Protein AF-A0A0K0DPR7-F1 (afdb_monomer_lite)

InterPro domains:
  IPR000990 Innexin [PF00876] (2-218)
  IPR000990 Innexin [PR01262] (15-26)
  IPR000990 Innexin [PR01262] (43-52)
  IPR000990 Innexin [PR01262] (78-100)
  IPR000990 Innexin [PR01262] (177-191)
  IPR000990 Innexin [PS51013] (1-248)
  IPR000990 Innexin [PTHR11893] (2-216)

pLDDT: mean 77.15, std 16.62, range [35.28, 95.44]

Sequence (248 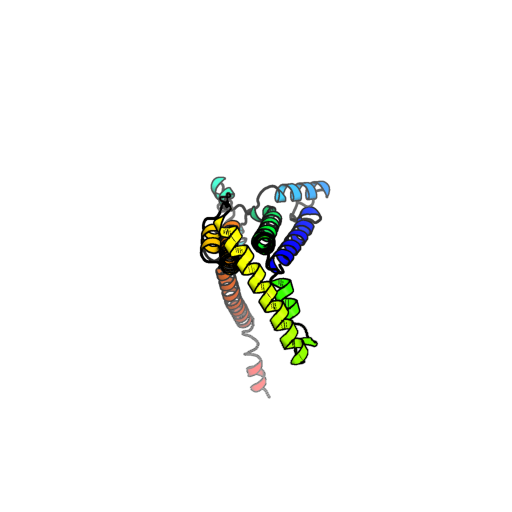aa):
LYTSTMMLMFAILVSAKQYVGHPIECFVPAQFTRAMEQYTENYCWVQNTYWIPFQAKALAQDLIPHRLDDRERRQIGYYQWVPFVLAVAALMFHIPSSIWRMLSNQSGLNASLVLQLACQEQNVDPLVRNKTIDILARHIDDALMYQREHGATKKNIYIFAVIRIGKFYGAYVATVYVFIKTLHLCNVILQFLLLNSFLETADYPLFGAHVLYDLLLVRNSMQLFLNSYYTEEDPGAAQMEYEYHSLQ

Radius of gyration: 32.07 Å; chains: 1; bounding box: 56×82×86 Å

Secondary structure (DSSP, 8-state):
-HHHHHHHHHHHHHHHHHHTS-S------TT--HHHHHHHHHHHHHSPEE---GGGGGGHHHHS-SSHHHHHTTEE-HHHHHHHHHHHHHHHHHHHHHHHHHHHHTTS--HHHHHHHHT-GGGGSHHHHHHHHHHHHHHHHHHHHHHHHHHHH-----S-HHHHHHHHTT-HHHHHHHHHHHHHHHHHHHHHHHHHHHT--TT-S-HHHHHHHHHHHHHHHHHHHHHHHHHHS-SSHHHHHHHT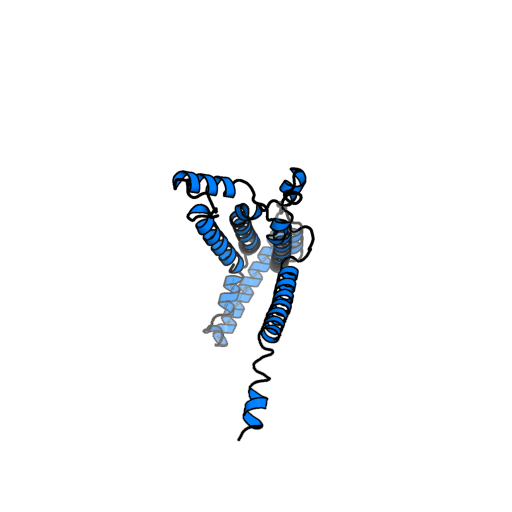SS--

Organism: Angiostrongylus cantonensis (NCBI:txid6313)

Foldseek 3Di:
DVLLVVLLVVLVVLCCCPPVHQPDFDDDDPPDDPVRRVVVSVVPLVDFDFDDDPVCVVVVPPRPPPDPVVRVVRTDNLSVCSSVLSNVLSVLLCVLVVLLVVQVVVLQDPVVVLVCLQPDPVCVDVVSVVVSCVVSVVSVVVSLVVLQVVLPPDPDDDPDPQQNVCSPVSNNNVSSVVVSVVSNVVSVVVSLVCVQVSNPPPPDPHVVVVVVVCVVVCVVVVVVVVVVVVVVVDPPPVVVVVVVVVDD

Structure (mmCIF, N/CA/C/O backbone):
data_AF-A0A0K0DPR7-F1
#
_entry.id   AF-A0A0K0DPR7-F1
#
loop_
_atom_site.group_PDB
_atom_site.id
_atom_site.type_symbol
_atom_site.label_atom_id
_atom_site.label_alt_id
_atom_site.label_comp_id
_atom_site.label_asym_id
_atom_site.label_entity_id
_atom_site.label_seq_id
_atom_site.pdbx_PDB_ins_code
_atom_site.Cartn_x
_atom_site.Cartn_y
_atom_site.Cartn_z
_atom_site.occupancy
_atom_site.B_iso_or_equiv
_atom_site.auth_seq_id
_atom_site.auth_comp_id
_atom_site.auth_asym_id
_atom_site.auth_atom_id
_atom_site.pdbx_PDB_model_num
ATOM 1 N N . LEU A 1 1 ? -1.371 -5.182 9.802 1.00 79.94 1 LEU A N 1
ATOM 2 C CA . LEU A 1 1 ? 0.097 -5.024 9.918 1.00 79.94 1 LEU A CA 1
ATOM 3 C C . LEU A 1 1 ? 0.834 -5.812 8.836 1.00 79.94 1 LEU A C 1
ATOM 5 O O . LEU A 1 1 ? 1.477 -5.172 8.023 1.00 79.94 1 LEU A O 1
ATOM 9 N N . TYR A 1 2 ? 0.660 -7.139 8.744 1.00 89.38 2 TYR A N 1
ATOM 10 C CA . TYR A 1 2 ? 1.349 -7.993 7.756 1.00 89.38 2 TYR A CA 1
ATOM 11 C C . TYR A 1 2 ? 1.321 -7.462 6.316 1.00 89.38 2 TYR A C 1
ATOM 13 O O . TYR A 1 2 ? 2.375 -7.280 5.723 1.00 89.38 2 TYR A O 1
ATOM 21 N N . THR A 1 3 ? 0.144 -7.122 5.779 1.00 90.50 3 THR A N 1
ATOM 22 C CA . THR A 1 3 ? 0.013 -6.583 4.412 1.00 90.50 3 THR A CA 1
ATOM 23 C C . THR A 1 3 ? 0.804 -5.290 4.203 1.00 90.50 3 THR A C 1
ATOM 25 O O . THR A 1 3 ? 1.458 -5.140 3.181 1.00 90.50 3 THR A O 1
ATOM 28 N N . SER A 1 4 ? 0.800 -4.375 5.179 1.00 91.75 4 SER A N 1
ATOM 29 C CA . SER A 1 4 ? 1.568 -3.122 5.107 1.00 91.75 4 SER A CA 1
ATOM 30 C C . SER A 1 4 ? 3.076 -3.398 5.101 1.00 91.75 4 SER A C 1
ATOM 32 O O . SER A 1 4 ? 3.789 -2.852 4.265 1.00 91.75 4 SER A O 1
ATOM 34 N N . THR A 1 5 ? 3.552 -4.315 5.951 1.00 92.62 5 THR A N 1
ATOM 35 C CA . THR A 1 5 ? 4.961 -4.738 5.969 1.00 92.62 5 THR A CA 1
ATOM 36 C C . THR A 1 5 ? 5.369 -5.429 4.668 1.00 92.62 5 THR A C 1
ATOM 38 O O . THR A 1 5 ? 6.431 -5.129 4.138 1.00 92.62 5 THR A O 1
ATOM 41 N N . MET A 1 6 ? 4.528 -6.309 4.114 1.00 93.38 6 MET A N 1
ATOM 42 C CA . MET A 1 6 ? 4.807 -6.960 2.829 1.00 93.38 6 MET A CA 1
ATOM 43 C C . MET A 1 6 ? 4.879 -5.952 1.680 1.00 93.38 6 MET A C 1
ATOM 45 O O . MET A 1 6 ? 5.819 -5.996 0.893 1.00 93.38 6 MET A O 1
ATOM 49 N N . MET A 1 7 ? 3.934 -5.009 1.610 1.00 91.81 7 MET A N 1
ATOM 50 C CA . MET A 1 7 ? 3.949 -3.954 0.590 1.00 91.81 7 MET A CA 1
ATOM 51 C C . MET A 1 7 ? 5.179 -3.056 0.722 1.00 91.81 7 MET A C 1
ATOM 53 O O . MET A 1 7 ? 5.796 -2.717 -0.283 1.00 91.81 7 MET A O 1
ATOM 57 N N . LEU A 1 8 ? 5.591 -2.735 1.952 1.00 94.38 8 LEU A N 1
ATOM 58 C CA . LEU A 1 8 ? 6.817 -1.981 2.206 1.00 94.38 8 LEU A CA 1
ATOM 59 C C . LEU A 1 8 ? 8.068 -2.747 1.748 1.00 94.38 8 LEU A C 1
ATOM 61 O O . LEU A 1 8 ? 8.937 -2.165 1.107 1.00 94.38 8 LEU A O 1
ATOM 65 N N . MET A 1 9 ? 8.145 -4.052 2.025 1.00 95.44 9 MET A N 1
ATOM 66 C CA . MET A 1 9 ? 9.251 -4.897 1.562 1.00 95.44 9 MET A CA 1
ATOM 67 C C . MET A 1 9 ? 9.338 -4.929 0.033 1.00 95.44 9 MET A C 1
ATOM 69 O O . MET A 1 9 ? 10.428 -4.782 -0.516 1.00 95.44 9 MET A O 1
ATOM 73 N N . PHE A 1 10 ? 8.206 -5.063 -0.664 1.00 94.06 10 PHE A N 1
ATOM 74 C CA . PHE A 1 10 ? 8.187 -5.004 -2.126 1.00 94.06 10 PHE A CA 1
ATOM 75 C C . PHE A 1 10 ? 8.559 -3.623 -2.663 1.00 94.06 10 PHE A C 1
ATOM 77 O O . PHE A 1 10 ? 9.321 -3.548 -3.623 1.00 94.06 10 PHE A O 1
ATOM 84 N N . ALA A 1 11 ? 8.101 -2.541 -2.028 1.00 94.62 11 ALA A N 1
ATOM 85 C CA . ALA A 1 11 ? 8.497 -1.186 -2.405 1.00 94.62 11 ALA A CA 1
ATOM 86 C C . ALA A 1 11 ? 10.022 -1.000 -2.311 1.00 94.62 11 ALA A C 1
ATOM 88 O O . ALA A 1 11 ? 10.634 -0.463 -3.234 1.00 94.62 11 ALA A O 1
ATOM 89 N N . ILE A 1 12 ? 10.647 -1.496 -1.234 1.00 94.25 12 ILE A N 1
ATOM 90 C CA . ILE A 1 12 ? 12.104 -1.440 -1.035 1.00 94.25 12 ILE A CA 1
ATOM 91 C C . ILE A 1 12 ? 12.835 -2.282 -2.084 1.00 94.25 12 ILE A C 1
ATOM 93 O O . ILE A 1 12 ? 13.785 -1.798 -2.693 1.00 94.25 12 ILE A O 1
ATOM 97 N N . LEU A 1 13 ? 12.389 -3.516 -2.329 1.00 93.88 13 LEU A N 1
ATOM 98 C CA . LEU A 1 13 ? 13.011 -4.415 -3.306 1.00 93.88 13 LEU A CA 1
ATOM 99 C C . LEU A 1 13 ? 12.952 -3.835 -4.723 1.00 93.88 13 LEU A C 1
ATOM 101 O O . LEU A 1 13 ? 13.962 -3.805 -5.425 1.00 93.88 13 LEU A O 1
ATOM 105 N N . VAL A 1 14 ? 11.780 -3.352 -5.136 1.00 92.75 14 VAL A N 1
ATOM 106 C CA . VAL A 1 14 ? 11.581 -2.752 -6.460 1.00 92.75 14 VAL A CA 1
ATOM 107 C C . VAL A 1 14 ? 12.431 -1.491 -6.610 1.00 92.75 14 VAL A C 1
ATOM 109 O O . VAL A 1 14 ? 13.130 -1.354 -7.612 1.00 92.75 14 VAL A O 1
ATOM 112 N N . SER A 1 15 ? 12.468 -0.636 -5.583 1.00 92.81 15 SER A N 1
ATOM 113 C CA . SER A 1 15 ? 13.329 0.552 -5.566 1.00 92.81 15 SER A CA 1
ATOM 114 C C . SER A 1 15 ? 14.808 0.180 -5.681 1.00 92.81 15 SER A C 1
ATOM 116 O O . SER A 1 15 ? 15.528 0.770 -6.478 1.00 92.81 15 SER A O 1
ATOM 118 N N . ALA A 1 16 ? 15.272 -0.829 -4.939 1.00 92.12 16 ALA A N 1
ATOM 119 C CA . ALA A 1 16 ? 16.656 -1.288 -5.028 1.00 92.12 16 ALA A CA 1
ATOM 120 C C . ALA A 1 16 ? 17.000 -1.739 -6.456 1.00 92.12 16 ALA A C 1
ATOM 122 O O . ALA A 1 16 ? 18.030 -1.340 -6.997 1.00 92.12 16 ALA A O 1
ATOM 123 N N . LYS A 1 17 ? 16.106 -2.494 -7.106 1.00 88.94 17 LYS A N 1
ATOM 124 C CA . LYS A 1 17 ? 16.301 -2.930 -8.494 1.00 88.94 17 LYS A CA 1
ATOM 125 C C . LYS A 1 17 ? 16.320 -1.763 -9.488 1.00 88.94 17 LYS A C 1
ATOM 127 O O . LYS A 1 17 ? 17.060 -1.820 -10.462 1.00 88.94 17 LYS A O 1
ATOM 132 N N . GLN A 1 18 ? 15.513 -0.731 -9.258 1.00 87.69 18 GLN A N 1
ATOM 133 C CA . GLN A 1 18 ? 15.359 0.398 -10.180 1.00 87.69 18 GLN A CA 1
ATOM 134 C C . GLN A 1 18 ? 16.424 1.488 -10.023 1.00 87.69 18 GLN A C 1
ATOM 136 O O . GLN A 1 18 ? 16.791 2.096 -11.020 1.00 87.69 18 GLN A O 1
ATOM 141 N N . TYR A 1 19 ? 16.905 1.747 -8.802 1.00 84.56 19 TYR A N 1
ATOM 142 C CA . TYR A 1 19 ? 17.864 2.826 -8.528 1.00 84.56 19 TYR A CA 1
ATOM 143 C C . TYR A 1 19 ? 19.319 2.360 -8.443 1.00 84.56 19 TYR A C 1
ATOM 145 O O . TYR A 1 19 ? 20.217 3.159 -8.690 1.00 84.56 19 TYR A O 1
ATOM 153 N N . VAL A 1 20 ? 19.563 1.103 -8.053 1.00 83.94 20 VAL A N 1
ATOM 154 C CA . VAL A 1 20 ? 20.926 0.556 -7.906 1.00 83.94 20 VAL A CA 1
ATOM 155 C C . VAL A 1 20 ? 21.309 -0.330 -9.093 1.00 83.94 20 VAL A C 1
ATOM 157 O O . VAL A 1 20 ? 22.489 -0.441 -9.414 1.00 83.94 20 VAL A O 1
ATOM 160 N N . GLY A 1 21 ? 20.327 -0.972 -9.732 1.00 82.06 21 GLY A N 1
ATOM 161 C CA . GLY A 1 21 ? 20.533 -1.809 -10.914 1.00 82.06 21 GLY A CA 1
ATOM 162 C C . GLY A 1 21 ? 20.303 -1.070 -12.234 1.00 82.06 21 GLY A C 1
ATOM 163 O O . GLY A 1 21 ? 20.043 0.129 -12.258 1.00 82.06 21 GLY A O 1
ATOM 164 N N . HIS A 1 22 ? 20.349 -1.828 -13.330 1.00 83.12 22 HIS A N 1
ATOM 165 C CA . HIS A 1 22 ? 19.955 -1.372 -14.663 1.00 83.12 22 HIS A CA 1
ATOM 166 C C . HIS A 1 22 ? 18.447 -1.634 -14.853 1.00 83.12 22 HIS A C 1
ATOM 168 O O . HIS A 1 22 ? 18.026 -2.797 -14.913 1.00 83.12 22 HIS A O 1
ATOM 174 N N . PRO A 1 23 ? 17.586 -0.595 -14.871 1.00 86.69 23 PRO A N 1
ATOM 175 C CA . PRO A 1 23 ? 16.139 -0.785 -14.973 1.00 86.69 23 PRO A CA 1
ATOM 176 C C . PRO A 1 23 ? 15.708 -1.262 -16.368 1.00 86.69 23 PRO A C 1
ATOM 178 O O . PRO A 1 23 ? 14.678 -1.931 -16.487 1.00 86.69 23 PRO A O 1
ATOM 181 N N . ILE A 1 24 ? 16.502 -0.942 -17.395 1.00 89.88 24 ILE A N 1
ATOM 182 C CA . ILE A 1 24 ? 16.317 -1.326 -18.793 1.00 89.88 24 ILE A CA 1
ATOM 183 C C . ILE A 1 24 ? 17.685 -1.554 -19.445 1.00 89.88 24 ILE A C 1
ATOM 185 O O . ILE A 1 24 ? 18.629 -0.829 -19.155 1.00 89.88 24 ILE A O 1
ATOM 189 N N . GLU A 1 25 ? 17.751 -2.536 -20.338 1.00 90.88 25 GLU A N 1
ATOM 190 C CA . GLU A 1 25 ? 18.922 -2.862 -21.157 1.00 90.88 25 GLU A CA 1
ATOM 191 C C . GLU A 1 25 ? 18.527 -2.650 -22.617 1.00 90.88 25 GLU A C 1
ATOM 193 O O . GLU A 1 25 ? 17.465 -3.113 -23.055 1.00 90.88 25 GLU A O 1
ATOM 198 N N . CYS A 1 26 ? 19.341 -1.914 -23.365 1.00 91.19 26 CYS A N 1
ATOM 199 C CA . CYS A 1 26 ? 19.011 -1.518 -24.730 1.00 91.19 26 CYS A CA 1
ATOM 200 C C . CYS A 1 26 ? 19.882 -2.257 -25.746 1.00 91.19 26 CYS A C 1
ATOM 202 O O . CYS A 1 26 ? 21.099 -2.317 -25.621 1.00 91.19 26 CYS A O 1
ATOM 204 N N . PHE A 1 27 ? 19.269 -2.761 -26.820 1.00 91.19 27 PHE A N 1
ATOM 205 C CA . PHE A 1 27 ? 20.028 -3.283 -27.954 1.00 91.19 27 PHE A CA 1
ATOM 206 C C . PHE A 1 27 ? 20.590 -2.116 -28.777 1.00 91.19 27 PHE A C 1
ATOM 208 O O . PHE A 1 27 ? 19.891 -1.541 -29.616 1.00 91.19 27 PHE A O 1
ATOM 215 N N . VAL A 1 28 ? 21.841 -1.742 -28.499 1.00 92.62 28 VAL A N 1
ATOM 216 C CA . VAL A 1 28 ? 22.544 -0.629 -29.153 1.00 92.62 28 VAL A CA 1
ATOM 217 C C . VAL A 1 28 ? 23.481 -1.111 -30.274 1.00 92.62 28 VAL A C 1
ATOM 219 O O . VAL A 1 28 ? 23.900 -2.269 -30.283 1.00 92.62 28 VAL A O 1
ATOM 222 N N . PRO A 1 29 ? 23.828 -0.251 -31.251 1.00 93.31 29 PRO A N 1
ATOM 223 C CA . PRO A 1 29 ? 24.765 -0.607 -32.316 1.00 93.31 29 PRO A CA 1
ATOM 224 C C . PRO A 1 29 ? 26.169 -0.942 -31.790 1.00 93.31 29 PRO A C 1
ATOM 226 O O . PRO A 1 29 ? 26.652 -0.309 -30.854 1.00 93.31 29 PRO A O 1
ATOM 229 N N . ALA A 1 30 ? 26.874 -1.862 -32.455 1.00 91.38 30 ALA A N 1
ATOM 230 C CA . ALA A 1 30 ? 28.181 -2.363 -32.007 1.00 91.38 30 ALA A CA 1
ATOM 231 C C . ALA A 1 30 ? 29.295 -1.297 -31.932 1.00 91.38 30 ALA A C 1
ATOM 233 O O . ALA A 1 30 ? 30.293 -1.495 -31.245 1.00 91.38 30 ALA A O 1
ATOM 234 N N . GLN A 1 31 ? 29.146 -0.167 -32.630 1.00 93.56 31 GLN A N 1
ATOM 235 C CA . GLN A 1 31 ? 30.089 0.953 -32.580 1.00 93.56 31 GLN A CA 1
ATOM 236 C C . GLN A 1 31 ? 29.964 1.831 -31.320 1.00 93.56 31 GLN A C 1
ATOM 238 O O . GLN A 1 31 ? 30.763 2.751 -31.143 1.00 93.56 31 GLN A O 1
ATOM 243 N N . PHE A 1 32 ? 28.956 1.608 -30.468 1.00 93.50 32 PHE A N 1
ATOM 244 C CA . PHE A 1 32 ? 28.766 2.406 -29.257 1.00 93.50 32 PHE A CA 1
ATOM 245 C C . PHE A 1 32 ? 29.796 2.043 -28.186 1.00 93.50 32 PHE A C 1
ATOM 247 O O . PHE A 1 32 ? 30.097 0.880 -27.931 1.00 93.50 32 PHE A O 1
ATOM 254 N N . THR A 1 33 ? 30.336 3.069 -27.530 1.00 95.25 33 THR A N 1
ATOM 255 C CA . THR A 1 33 ? 31.144 2.879 -26.319 1.00 95.25 33 THR A CA 1
ATOM 256 C C . THR A 1 33 ? 30.237 2.593 -25.119 1.00 95.25 33 THR A C 1
ATOM 258 O O . THR A 1 33 ? 29.075 2.997 -25.115 1.00 95.25 33 THR A O 1
ATOM 261 N N . ARG A 1 34 ? 30.779 1.996 -24.048 1.00 91.69 34 ARG A N 1
ATOM 262 C CA . ARG A 1 34 ? 30.017 1.731 -22.807 1.00 91.69 34 ARG A CA 1
ATOM 263 C C . ARG A 1 34 ? 29.334 2.976 -22.227 1.00 91.69 34 ARG A C 1
ATOM 265 O O . ARG A 1 34 ? 28.235 2.889 -21.699 1.00 91.69 34 ARG A O 1
ATOM 272 N N . ALA A 1 35 ? 29.959 4.150 -22.343 1.00 93.62 35 ALA A N 1
ATOM 273 C CA . ALA A 1 35 ? 29.359 5.400 -21.874 1.00 93.62 35 ALA A CA 1
ATOM 274 C C . ALA A 1 35 ? 28.146 5.826 -22.726 1.00 93.62 35 ALA A C 1
ATOM 276 O O . ALA A 1 35 ? 27.180 6.375 -22.202 1.00 93.62 35 ALA A O 1
ATOM 277 N N . MET A 1 36 ? 28.179 5.562 -24.037 1.00 94.56 36 MET A N 1
ATOM 278 C CA . MET A 1 36 ? 27.059 5.839 -24.946 1.00 94.56 36 MET A CA 1
ATOM 279 C C . MET A 1 36 ? 25.900 4.865 -24.728 1.00 94.56 36 MET A C 1
ATOM 281 O O . MET A 1 36 ? 24.744 5.271 -24.796 1.00 94.56 36 MET A O 1
ATOM 285 N N . GLU A 1 37 ? 26.205 3.601 -24.439 1.00 93.81 37 GLU A N 1
ATOM 286 C CA . GLU A 1 37 ? 25.227 2.587 -24.037 1.00 93.81 37 GLU A CA 1
ATOM 287 C C . GLU A 1 37 ? 24.499 3.011 -22.755 1.00 93.81 37 GLU A C 1
ATOM 289 O O . GLU A 1 37 ? 23.288 3.209 -22.790 1.00 93.81 37 GLU A O 1
ATOM 294 N N . GLN A 1 38 ? 25.238 3.331 -21.686 1.00 92.06 38 GLN A N 1
ATOM 295 C CA . GLN A 1 38 ? 24.663 3.833 -20.430 1.00 92.06 38 GLN A CA 1
ATOM 296 C C . GLN A 1 38 ? 23.840 5.117 -20.618 1.00 92.06 38 GLN A C 1
ATOM 298 O O . GLN A 1 38 ? 22.798 5.296 -19.987 1.00 92.06 38 GLN A O 1
ATOM 303 N N . TYR A 1 39 ? 24.286 6.041 -21.475 1.00 92.75 39 TYR A N 1
ATOM 304 C CA . TYR A 1 39 ? 23.497 7.229 -21.809 1.00 92.75 39 TYR A CA 1
ATOM 305 C C . TYR A 1 39 ? 22.184 6.855 -22.505 1.00 92.75 39 TYR A C 1
ATOM 307 O O . TYR A 1 39 ? 21.133 7.393 -22.161 1.00 92.75 39 TYR A O 1
ATOM 315 N N . THR A 1 40 ? 22.239 5.920 -23.455 1.00 92.62 40 THR A N 1
ATOM 316 C CA . THR A 1 40 ? 21.072 5.459 -24.213 1.00 92.62 40 THR A CA 1
ATOM 317 C C . THR A 1 40 ? 20.070 4.759 -23.304 1.00 92.62 40 THR A C 1
ATOM 319 O O . THR A 1 40 ? 18.887 5.071 -23.366 1.00 92.62 40 THR A O 1
ATOM 322 N N . GLU A 1 41 ? 20.528 3.891 -22.405 1.00 91.81 41 GLU A N 1
ATOM 323 C CA . GLU A 1 41 ? 19.682 3.227 -21.407 1.00 91.81 41 GLU A CA 1
ATOM 324 C C . GLU A 1 41 ? 18.984 4.226 -20.492 1.00 91.81 41 GLU A C 1
ATOM 326 O O . GLU A 1 41 ? 17.769 4.166 -20.320 1.00 91.81 41 GLU A O 1
ATOM 331 N N . ASN A 1 42 ? 19.728 5.192 -19.951 1.00 90.50 42 ASN A N 1
ATOM 332 C CA . ASN A 1 42 ? 19.155 6.231 -19.099 1.00 90.50 42 ASN A CA 1
ATOM 333 C C . ASN A 1 42 ? 18.147 7.092 -19.868 1.00 90.50 42 ASN A C 1
ATOM 335 O O . ASN A 1 42 ? 17.082 7.424 -19.347 1.00 90.50 42 ASN A O 1
ATOM 339 N N . TYR A 1 43 ? 18.458 7.429 -21.120 1.00 91.50 43 TYR A N 1
ATOM 340 C CA . TYR A 1 43 ? 17.559 8.185 -21.982 1.00 91.50 43 TYR A CA 1
ATOM 341 C C . TYR A 1 43 ? 16.271 7.402 -22.269 1.00 91.50 43 TYR A C 1
ATOM 343 O O . TYR A 1 43 ? 15.185 7.949 -22.103 1.00 91.50 43 TYR A O 1
ATOM 351 N N . CYS A 1 44 ? 16.379 6.122 -22.633 1.00 89.94 44 CYS A N 1
ATOM 352 C CA . CYS A 1 44 ? 15.250 5.225 -22.884 1.00 89.94 44 CYS A CA 1
ATOM 353 C C . CYS A 1 44 ? 14.463 4.857 -21.623 1.00 89.94 44 CYS A C 1
ATOM 355 O O . CYS A 1 44 ? 13.308 4.468 -21.737 1.00 89.94 44 CYS A O 1
ATOM 357 N N . TRP A 1 45 ? 15.068 4.941 -20.439 1.00 89.62 45 TRP A N 1
ATOM 358 C CA . TRP A 1 45 ? 14.361 4.762 -19.177 1.00 89.62 45 TRP A CA 1
ATOM 359 C C . TRP A 1 45 ? 13.535 5.992 -18.819 1.00 89.62 45 TRP A C 1
ATOM 361 O O . TRP A 1 45 ? 12.394 5.844 -18.395 1.00 89.62 45 TRP A O 1
ATOM 371 N N . VAL A 1 46 ? 14.104 7.194 -18.962 1.00 88.88 46 VAL A N 1
ATOM 372 C CA . VAL A 1 46 ? 13.428 8.458 -18.625 1.00 88.88 46 VAL A CA 1
ATOM 373 C C . VAL A 1 46 ? 12.363 8.804 -19.663 1.00 88.88 46 VAL A C 1
ATOM 375 O O . VAL A 1 46 ? 11.284 9.270 -19.299 1.00 88.88 46 VAL A O 1
ATOM 378 N N . GLN A 1 47 ? 12.645 8.562 -20.944 1.00 85.56 47 GLN A N 1
ATOM 379 C CA . GLN A 1 47 ? 11.649 8.654 -22.006 1.00 85.56 47 GLN A CA 1
ATOM 380 C C . GLN A 1 47 ? 10.737 7.432 -21.972 1.00 85.56 47 GLN A C 1
ATOM 382 O O . GLN A 1 47 ? 11.210 6.303 -21.956 1.00 85.56 47 GLN A O 1
ATOM 387 N N . ASN A 1 48 ? 9.422 7.639 -22.004 1.00 81.44 48 ASN A N 1
ATOM 388 C CA . ASN A 1 48 ? 8.487 6.519 -22.031 1.00 81.44 48 ASN A CA 1
ATOM 389 C C . ASN A 1 48 ? 8.726 5.620 -23.257 1.00 81.44 48 ASN A C 1
ATOM 391 O O . ASN A 1 48 ? 8.999 6.093 -24.366 1.00 81.44 48 ASN A O 1
ATOM 395 N N . THR A 1 49 ? 8.562 4.312 -23.069 1.00 84.88 49 THR A N 1
ATOM 396 C CA . THR A 1 49 ? 8.690 3.314 -24.142 1.00 84.88 49 THR A CA 1
ATOM 397 C C . THR A 1 49 ? 7.317 2.916 -24.670 1.00 84.88 49 THR A C 1
ATOM 399 O O . THR A 1 49 ? 6.307 3.181 -24.033 1.00 84.88 49 THR A O 1
ATOM 402 N N . TYR A 1 50 ? 7.243 2.307 -25.848 1.00 81.94 50 TYR A N 1
ATOM 403 C CA . TYR A 1 50 ? 5.990 1.799 -26.411 1.00 81.94 50 TYR A CA 1
ATOM 404 C C . TYR A 1 50 ? 6.258 0.458 -27.086 1.00 81.94 50 TYR A C 1
ATOM 406 O O . TYR A 1 50 ? 7.361 0.208 -27.577 1.00 81.94 50 TYR A O 1
ATOM 414 N N . TRP A 1 51 ? 5.256 -0.416 -27.093 1.00 77.44 51 TRP A N 1
ATOM 415 C CA . TRP A 1 51 ? 5.385 -1.752 -27.664 1.00 77.44 51 TRP A CA 1
ATOM 416 C C . TRP A 1 51 ? 4.868 -1.808 -29.108 1.00 77.44 51 TRP A C 1
ATOM 418 O O . TRP A 1 51 ? 3.865 -1.177 -29.449 1.00 77.44 51 TRP A O 1
ATOM 428 N N . ILE A 1 52 ? 5.550 -2.589 -29.952 1.00 74.44 52 ILE A N 1
ATOM 429 C CA . ILE A 1 52 ? 5.160 -2.875 -31.339 1.00 74.44 52 ILE A CA 1
ATOM 430 C C . ILE A 1 52 ? 5.204 -4.400 -31.547 1.00 74.44 52 ILE A C 1
ATOM 432 O O . ILE A 1 52 ? 6.220 -5.018 -31.218 1.00 74.44 52 ILE A O 1
ATOM 436 N N . PRO A 1 53 ? 4.159 -5.027 -32.119 1.00 71.44 53 PRO A N 1
ATOM 437 C CA . PRO A 1 53 ? 4.167 -6.459 -32.411 1.00 71.44 53 PRO A CA 1
ATOM 438 C C . PRO A 1 53 ? 5.235 -6.824 -33.452 1.00 71.44 53 PRO A C 1
ATOM 440 O O . PRO A 1 53 ? 5.281 -6.249 -34.538 1.00 71.44 53 PRO A O 1
ATOM 443 N N . PHE A 1 54 ? 6.048 -7.850 -33.169 1.00 65.56 54 PHE A N 1
ATOM 444 C CA . PHE A 1 54 ? 7.113 -8.322 -34.072 1.00 65.56 54 PHE A CA 1
ATOM 445 C C . PHE A 1 54 ? 6.602 -8.800 -35.441 1.00 65.56 54 PHE A C 1
ATOM 447 O O . PHE A 1 54 ? 7.315 -8.704 -36.435 1.00 65.56 54 PHE A O 1
ATOM 454 N N . GLN A 1 55 ? 5.355 -9.264 -35.514 1.00 61.56 55 GLN A N 1
ATOM 455 C CA . GLN A 1 55 ? 4.709 -9.725 -36.750 1.00 61.56 55 GLN A CA 1
ATOM 456 C C . GLN A 1 55 ? 4.468 -8.577 -37.742 1.00 61.56 55 GLN A C 1
ATOM 458 O O . GLN A 1 55 ? 4.428 -8.783 -38.950 1.00 61.56 55 GLN A O 1
ATOM 463 N N . ALA A 1 56 ? 4.379 -7.343 -37.240 1.00 54.19 56 ALA A N 1
ATOM 464 C CA . ALA A 1 56 ? 4.208 -6.159 -38.067 1.00 54.19 56 ALA A CA 1
ATOM 465 C C . ALA A 1 56 ? 5.507 -5.675 -38.723 1.00 54.19 56 ALA A C 1
ATOM 467 O O . ALA A 1 56 ? 5.475 -4.754 -39.533 1.00 54.19 56 ALA A O 1
ATOM 468 N N . LYS A 1 57 ? 6.658 -6.294 -38.423 1.00 50.59 57 LYS A N 1
ATOM 469 C CA . LYS A 1 57 ? 7.939 -5.930 -39.048 1.00 50.59 57 LYS A CA 1
ATOM 470 C C . LYS A 1 57 ? 7.988 -6.282 -40.545 1.00 50.59 57 LYS A C 1
ATOM 472 O O . LYS A 1 57 ? 8.719 -5.639 -41.286 1.00 50.59 57 LYS A O 1
ATOM 477 N N . ALA A 1 58 ? 7.186 -7.250 -41.001 1.00 50.56 58 ALA A N 1
ATOM 478 C CA . ALA A 1 58 ? 7.003 -7.549 -42.427 1.00 50.56 58 ALA A CA 1
ATOM 479 C C . ALA A 1 58 ? 6.079 -6.536 -43.147 1.00 50.56 58 ALA A C 1
ATOM 481 O O . ALA A 1 58 ? 6.072 -6.472 -44.370 1.00 50.56 58 ALA A O 1
ATOM 482 N N . LEU A 1 59 ? 5.353 -5.708 -42.385 1.00 52.75 59 LEU A N 1
ATOM 483 C CA . LEU A 1 59 ? 4.475 -4.619 -42.832 1.00 52.75 59 LEU A CA 1
ATOM 484 C C . LEU A 1 59 ? 4.986 -3.269 -42.268 1.00 52.75 59 LEU A C 1
ATOM 486 O O . LEU A 1 59 ? 4.219 -2.408 -41.848 1.00 52.75 59 LEU A O 1
ATOM 490 N N . ALA A 1 60 ? 6.309 -3.115 -42.134 1.00 50.53 60 ALA A N 1
ATOM 491 C CA . ALA A 1 60 ? 6.919 -2.086 -41.283 1.00 50.53 60 ALA A CA 1
ATOM 492 C C . ALA A 1 60 ? 6.843 -0.647 -41.815 1.00 50.53 60 ALA A C 1
ATOM 494 O O . ALA A 1 60 ? 7.059 0.276 -41.032 1.00 50.53 60 ALA A O 1
ATOM 495 N N . GLN A 1 61 ? 6.553 -0.431 -43.101 1.00 53.56 61 GLN A N 1
ATOM 496 C CA . GLN A 1 61 ? 6.542 0.925 -43.658 1.00 53.56 61 GLN A CA 1
ATOM 497 C C . GLN A 1 61 ? 5.341 1.752 -43.156 1.00 53.56 61 GLN A C 1
ATOM 499 O O . GLN A 1 61 ? 5.491 2.954 -42.986 1.00 53.56 61 GLN A O 1
ATOM 504 N N . ASP A 1 62 ? 4.208 1.110 -42.836 1.00 53.53 62 ASP A N 1
ATOM 505 C CA . ASP A 1 62 ? 2.954 1.797 -42.471 1.00 53.53 62 ASP A CA 1
ATOM 506 C C . ASP A 1 62 ? 2.553 1.648 -40.987 1.00 53.53 62 ASP A C 1
ATOM 508 O O . ASP A 1 62 ? 1.583 2.268 -40.547 1.00 53.53 62 ASP A O 1
ATOM 512 N N . LEU A 1 63 ? 3.260 0.826 -40.190 1.00 56.00 63 LEU A N 1
ATOM 513 C CA . LEU A 1 63 ? 2.834 0.490 -38.818 1.00 56.00 63 LEU A CA 1
ATOM 514 C C . LEU A 1 63 ? 3.587 1.215 -37.689 1.00 56.00 63 LEU A C 1
ATOM 516 O O . LEU A 1 63 ? 3.153 1.156 -36.535 1.00 56.00 63 LEU A O 1
ATOM 520 N N . ILE A 1 64 ? 4.697 1.901 -37.983 1.00 62.56 64 ILE A N 1
ATOM 521 C CA . ILE A 1 64 ? 5.283 2.857 -37.032 1.00 62.56 64 ILE A CA 1
ATOM 522 C C . ILE A 1 64 ? 4.374 4.087 -37.073 1.00 62.56 64 ILE A C 1
ATOM 524 O O . ILE A 1 64 ? 4.309 4.726 -38.123 1.00 62.56 64 ILE A O 1
ATOM 528 N N . PRO A 1 65 ? 3.659 4.440 -35.988 1.00 59.22 65 PRO A N 1
ATOM 529 C CA . PRO A 1 65 ? 2.712 5.542 -36.042 1.00 59.22 65 PRO A CA 1
ATOM 530 C C . PRO A 1 65 ? 3.440 6.832 -36.437 1.00 59.22 65 PRO A C 1
ATOM 532 O O . PRO A 1 65 ? 4.263 7.348 -35.680 1.00 59.22 65 PRO A O 1
ATOM 535 N N . HIS A 1 66 ? 3.166 7.340 -37.641 1.00 61.94 66 HIS A N 1
ATOM 536 C CA . HIS A 1 66 ? 3.730 8.609 -38.112 1.00 61.94 66 HIS A CA 1
ATOM 537 C C . HIS A 1 66 ? 3.126 9.804 -37.362 1.00 61.94 66 HIS A C 1
ATOM 539 O O . HIS A 1 66 ? 3.761 10.853 -37.248 1.00 61.94 66 HIS A O 1
ATOM 545 N N . ARG A 1 67 ? 1.909 9.641 -36.821 1.00 65.31 67 ARG A N 1
ATOM 546 C CA . ARG A 1 67 ? 1.266 10.607 -35.927 1.00 65.31 67 ARG A CA 1
ATOM 547 C C . ARG A 1 67 ? 1.786 10.436 -34.501 1.00 65.31 67 ARG A C 1
ATOM 549 O O . ARG A 1 67 ? 1.691 9.358 -33.918 1.00 65.31 67 ARG A O 1
ATOM 556 N N . LEU A 1 68 ? 2.284 11.536 -33.939 1.00 66.94 68 LEU A N 1
ATOM 557 C CA . LEU A 1 68 ? 2.778 11.621 -32.561 1.00 66.94 68 LEU A CA 1
ATOM 558 C C . LEU A 1 68 ? 1.704 11.199 -31.539 1.00 66.94 68 LEU A C 1
ATOM 560 O O . LEU A 1 68 ? 2.012 10.454 -30.612 1.00 66.94 68 LEU A O 1
ATOM 564 N N . ASP A 1 69 ? 0.442 11.560 -31.786 1.00 66.62 69 ASP A N 1
ATOM 565 C CA . ASP A 1 69 ? -0.693 11.283 -30.891 1.00 66.62 69 ASP A CA 1
ATOM 566 C C . ASP A 1 69 ? -0.923 9.778 -30.633 1.00 66.62 69 ASP A C 1
ATOM 568 O O . ASP A 1 69 ? -1.245 9.363 -29.519 1.00 66.62 69 ASP A O 1
ATOM 572 N N . ASP A 1 70 ? -0.736 8.934 -31.653 1.00 67.88 70 ASP A N 1
ATOM 573 C CA . ASP A 1 70 ? -0.931 7.481 -31.535 1.00 67.88 70 ASP A CA 1
ATOM 574 C C . ASP A 1 70 ? 0.234 6.809 -30.804 1.00 67.88 70 ASP A C 1
ATOM 576 O O . ASP A 1 70 ? 0.066 5.775 -30.150 1.00 67.88 70 ASP A O 1
ATOM 580 N N . ARG A 1 71 ? 1.425 7.410 -30.897 1.00 67.38 71 ARG A N 1
ATOM 581 C CA . ARG A 1 71 ? 2.612 6.965 -30.172 1.00 67.38 71 ARG A CA 1
ATOM 582 C C . ARG A 1 71 ? 2.497 7.302 -28.692 1.00 67.38 71 ARG A C 1
ATOM 584 O O . ARG A 1 71 ? 2.822 6.446 -27.879 1.00 67.38 71 ARG A O 1
ATOM 591 N N . GLU A 1 72 ? 2.006 8.492 -28.350 1.00 69.44 72 GLU A N 1
ATOM 592 C CA . GLU A 1 72 ? 1.776 8.923 -26.964 1.00 69.44 72 GLU A CA 1
ATOM 593 C C . GLU A 1 72 ? 0.744 8.048 -26.246 1.00 69.44 72 GLU A C 1
ATOM 595 O O . GLU A 1 72 ? 0.986 7.616 -25.123 1.00 69.44 72 GLU A O 1
ATOM 600 N N . ARG A 1 73 ? -0.352 7.675 -26.918 1.00 69.38 73 ARG A N 1
ATOM 601 C CA . ARG A 1 73 ? -1.382 6.789 -26.340 1.00 69.38 73 ARG A CA 1
ATOM 602 C C . ARG A 1 73 ? -0.898 5.377 -26.005 1.00 69.38 73 ARG A C 1
ATOM 604 O O . ARG A 1 73 ? -1.534 4.700 -25.208 1.00 69.38 73 ARG A O 1
ATOM 611 N N . ARG A 1 74 ? 0.189 4.910 -26.627 1.00 68.75 74 ARG A N 1
ATOM 612 C CA . ARG A 1 74 ? 0.759 3.563 -26.419 1.00 68.75 74 ARG A CA 1
ATOM 613 C C . ARG A 1 74 ? 1.979 3.568 -25.496 1.00 68.75 74 ARG A C 1
ATOM 615 O O . ARG A 1 74 ? 2.675 2.555 -25.407 1.00 68.75 74 ARG A O 1
ATOM 622 N N . GLN A 1 75 ? 2.276 4.701 -24.860 1.00 78.75 75 GLN A N 1
ATOM 623 C CA . GLN A 1 75 ? 3.424 4.832 -23.974 1.00 78.75 75 GLN A CA 1
ATOM 624 C C . GLN A 1 75 ? 3.215 4.089 -22.654 1.00 78.75 75 GLN A C 1
ATOM 626 O O . GLN A 1 75 ? 2.182 4.189 -22.002 1.00 78.75 75 GLN A O 1
ATOM 631 N N . ILE A 1 76 ? 4.253 3.377 -22.237 1.00 80.19 76 ILE A N 1
ATOM 632 C CA . ILE A 1 76 ? 4.317 2.590 -21.018 1.00 80.19 76 ILE A CA 1
ATOM 633 C C . ILE A 1 76 ? 5.232 3.335 -20.042 1.00 80.19 76 ILE A C 1
ATOM 635 O O . ILE A 1 76 ? 6.454 3.192 -20.084 1.00 80.19 76 ILE A O 1
ATOM 639 N N . GLY A 1 77 ? 4.630 4.162 -19.183 1.00 82.19 77 GLY A N 1
ATOM 640 C CA . GLY A 1 77 ? 5.342 4.975 -18.184 1.00 82.19 77 GLY A CA 1
ATOM 641 C C . GLY A 1 77 ? 5.163 4.517 -16.731 1.00 82.19 77 GLY A C 1
ATOM 642 O O . GLY A 1 77 ? 5.848 5.007 -15.834 1.00 82.19 77 GLY A O 1
ATOM 643 N N . TYR A 1 78 ? 4.268 3.560 -16.456 1.00 86.06 78 TYR A N 1
ATOM 644 C CA . TYR A 1 78 ? 3.916 3.201 -15.075 1.00 86.06 78 TYR A CA 1
ATOM 645 C C . TYR A 1 78 ? 5.081 2.565 -14.298 1.00 86.06 78 TYR A C 1
ATOM 647 O O . TYR A 1 78 ? 5.146 2.717 -13.081 1.00 86.06 78 TYR A O 1
ATOM 655 N N . TYR A 1 79 ? 6.039 1.901 -14.962 1.00 87.31 79 TYR A N 1
ATOM 656 C CA . TYR A 1 79 ? 7.166 1.227 -14.298 1.00 87.31 79 TYR A CA 1
ATOM 657 C C . TYR A 1 79 ? 7.982 2.153 -13.391 1.00 87.31 79 TYR A C 1
ATOM 659 O O . TYR A 1 79 ? 8.412 1.729 -12.319 1.00 87.31 79 TYR A O 1
ATOM 667 N N . GLN A 1 80 ? 8.149 3.415 -13.787 1.00 89.06 80 GLN A N 1
ATOM 668 C CA . GLN A 1 80 ? 8.861 4.428 -13.004 1.00 89.06 80 GLN A CA 1
ATOM 669 C C . GLN A 1 80 ? 8.143 4.749 -11.680 1.00 89.06 80 GLN A C 1
ATOM 671 O O . GLN A 1 80 ? 8.783 5.064 -10.680 1.00 89.06 80 GLN A O 1
ATOM 676 N N . TRP A 1 81 ? 6.811 4.644 -11.658 1.00 90.69 81 TRP A N 1
ATOM 677 C CA . TRP A 1 81 ? 5.963 5.061 -10.538 1.00 90.69 81 TRP A CA 1
ATOM 678 C C . TRP A 1 81 ? 5.612 3.934 -9.562 1.00 90.69 81 TRP A C 1
ATOM 680 O O . TRP A 1 81 ? 5.217 4.209 -8.427 1.00 90.69 81 TRP A O 1
ATOM 690 N N . VAL A 1 82 ? 5.804 2.672 -9.962 1.00 91.69 82 VAL A N 1
ATOM 691 C CA . VAL A 1 82 ? 5.558 1.477 -9.133 1.00 91.69 82 VAL A CA 1
ATOM 692 C C . VAL A 1 82 ? 6.097 1.597 -7.695 1.00 91.69 82 VAL A C 1
ATOM 694 O O . VAL A 1 82 ? 5.311 1.372 -6.771 1.00 91.69 82 VAL A O 1
ATOM 697 N N . PRO A 1 83 ? 7.377 1.947 -7.438 1.00 91.94 83 PRO A N 1
ATOM 698 C CA . PRO A 1 83 ? 7.909 1.986 -6.071 1.00 91.94 83 PRO A CA 1
ATOM 699 C C . PRO A 1 83 ? 7.191 3.018 -5.190 1.00 91.94 83 PRO A C 1
ATOM 701 O O . PRO A 1 83 ? 6.920 2.751 -4.018 1.00 91.94 83 PRO A O 1
ATOM 704 N N . PHE A 1 84 ? 6.820 4.170 -5.756 1.00 91.94 84 PHE A N 1
ATOM 705 C CA . PHE A 1 84 ? 6.098 5.221 -5.042 1.00 91.94 84 PHE A CA 1
ATOM 706 C C . PHE A 1 84 ? 4.664 4.804 -4.727 1.00 91.94 84 PHE A C 1
ATOM 708 O O . PHE A 1 84 ? 4.206 4.979 -3.597 1.00 91.94 84 PHE A O 1
ATOM 715 N N . VAL A 1 85 ? 3.971 4.197 -5.693 1.00 92.88 85 VAL A N 1
ATOM 716 C CA . VAL A 1 85 ? 2.610 3.684 -5.495 1.00 92.88 85 VAL A CA 1
ATOM 717 C C . VAL A 1 85 ? 2.595 2.597 -4.419 1.00 92.88 85 VAL A C 1
ATOM 719 O O . VAL A 1 85 ? 1.754 2.644 -3.523 1.00 92.88 85 VAL A O 1
ATOM 722 N N . LEU A 1 86 ? 3.557 1.667 -4.432 1.00 92.56 86 LEU A N 1
ATOM 723 C CA . LEU A 1 86 ? 3.680 0.631 -3.400 1.00 92.56 86 LEU A CA 1
ATOM 724 C C . LEU A 1 86 ? 3.980 1.215 -2.010 1.00 92.56 86 LEU A C 1
ATOM 726 O O . LEU A 1 86 ? 3.418 0.750 -1.016 1.00 92.56 86 LEU A O 1
ATOM 730 N N . ALA A 1 87 ? 4.816 2.253 -1.922 1.00 93.38 87 ALA A N 1
ATOM 731 C CA . ALA A 1 87 ? 5.086 2.944 -0.662 1.00 93.38 87 ALA A CA 1
ATOM 732 C C . ALA A 1 87 ? 3.830 3.647 -0.114 1.00 93.38 87 ALA A C 1
ATOM 734 O O . ALA A 1 87 ? 3.499 3.502 1.066 1.00 93.38 87 ALA A O 1
ATOM 735 N N . VAL A 1 88 ? 3.080 4.349 -0.970 1.00 93.50 88 VAL A N 1
ATOM 736 C CA . VAL A 1 88 ? 1.798 4.971 -0.601 1.00 93.50 88 VAL A CA 1
ATOM 737 C C . VAL A 1 88 ? 0.778 3.911 -0.180 1.00 93.50 88 VAL A C 1
ATOM 739 O O . VAL A 1 88 ? 0.107 4.079 0.840 1.00 93.50 88 VAL A O 1
ATOM 742 N N . ALA A 1 89 ? 0.706 2.784 -0.891 1.00 93.25 89 ALA A N 1
ATOM 743 C CA . ALA A 1 89 ? -0.154 1.661 -0.535 1.00 93.25 89 ALA A CA 1
ATOM 744 C C . ALA A 1 89 ? 0.188 1.099 0.854 1.00 93.25 89 ALA A C 1
ATOM 746 O O . ALA A 1 89 ? -0.704 0.895 1.685 1.00 93.25 89 ALA A O 1
ATOM 747 N N . ALA A 1 90 ? 1.477 0.915 1.155 1.00 94.56 90 ALA A N 1
ATOM 748 C CA . ALA A 1 90 ? 1.938 0.459 2.464 1.00 94.56 90 ALA A CA 1
ATOM 749 C C . ALA A 1 90 ? 1.516 1.415 3.593 1.00 94.56 90 ALA A C 1
ATOM 751 O O . ALA A 1 90 ? 1.037 0.951 4.637 1.00 94.56 90 ALA A O 1
ATOM 752 N N . LEU A 1 91 ? 1.635 2.730 3.374 1.00 93.12 91 LEU A N 1
ATOM 753 C CA . LEU A 1 91 ? 1.196 3.762 4.320 1.00 93.12 91 LEU A CA 1
ATOM 754 C C . LEU A 1 91 ? -0.322 3.735 4.517 1.00 93.12 91 LEU A C 1
ATOM 756 O O . LEU A 1 91 ? -0.796 3.695 5.653 1.00 93.12 91 LEU A O 1
ATOM 760 N N . MET A 1 92 ? -1.094 3.681 3.433 1.00 92.25 92 MET A N 1
ATOM 761 C CA . MET A 1 92 ? -2.556 3.628 3.482 1.00 92.25 92 MET A CA 1
ATOM 762 C C . MET A 1 92 ? -3.076 2.392 4.229 1.00 92.25 92 MET A C 1
ATOM 764 O O . MET A 1 92 ? -3.984 2.515 5.048 1.00 92.25 92 MET A O 1
ATOM 768 N N . PHE A 1 93 ? -2.456 1.219 4.057 1.00 93.31 93 PHE A N 1
ATOM 769 C CA . PHE A 1 93 ? -2.778 0.030 4.861 1.00 93.31 93 PHE A CA 1
ATOM 770 C C . PHE A 1 93 ? -2.406 0.160 6.346 1.00 93.31 93 PHE A C 1
ATOM 772 O O . PHE A 1 93 ? -2.972 -0.549 7.183 1.00 93.31 93 PHE A O 1
ATOM 779 N N . HIS A 1 94 ? -1.478 1.051 6.698 1.00 92.56 94 HIS A N 1
ATOM 780 C CA . HIS A 1 94 ? -1.089 1.301 8.084 1.00 92.56 94 HIS A CA 1
ATOM 781 C C . HIS A 1 94 ? -2.030 2.291 8.798 1.00 92.56 94 HIS A C 1
ATOM 783 O O . HIS A 1 94 ? -2.254 2.167 10.007 1.00 92.56 94 HIS A O 1
ATOM 789 N N . ILE A 1 95 ? -2.626 3.242 8.066 1.00 91.62 95 ILE A N 1
ATOM 790 C CA . ILE A 1 95 ? -3.487 4.307 8.615 1.00 91.62 95 ILE A CA 1
ATOM 791 C C . ILE A 1 95 ? -4.613 3.764 9.520 1.00 91.62 95 ILE A C 1
ATOM 793 O O . ILE A 1 95 ? -4.707 4.221 10.663 1.00 91.62 95 ILE A O 1
ATOM 797 N N . PRO A 1 96 ? -5.430 2.768 9.116 1.00 91.31 96 PRO A N 1
ATOM 798 C CA . PRO A 1 96 ? -6.520 2.278 9.959 1.00 91.31 96 PRO A CA 1
ATOM 799 C C . PRO A 1 96 ? -6.051 1.690 11.298 1.00 91.31 96 PRO A C 1
ATOM 801 O O . PRO A 1 96 ? -6.705 1.866 12.325 1.00 91.31 96 PRO A O 1
ATOM 804 N N . SER A 1 97 ? -4.890 1.027 11.308 1.00 89.44 97 SER A N 1
ATOM 805 C CA . SER A 1 97 ? -4.294 0.469 12.529 1.00 89.44 97 SER A CA 1
ATOM 806 C C . SER A 1 97 ? -3.755 1.566 13.455 1.00 89.44 97 SER A C 1
ATOM 808 O O . SER A 1 97 ? -3.924 1.483 14.674 1.00 89.44 97 SER A O 1
ATOM 810 N N . SER A 1 98 ? -3.154 2.622 12.896 1.00 89.00 98 SER A N 1
ATOM 811 C CA . SER A 1 98 ? -2.733 3.799 13.667 1.00 89.00 98 SER A CA 1
ATOM 812 C C . SER A 1 98 ? -3.922 4.523 14.301 1.00 89.00 98 SER A C 1
ATOM 814 O O . SER A 1 98 ? -3.872 4.859 15.484 1.00 89.00 98 SER A O 1
ATOM 816 N N . ILE A 1 99 ? -5.007 4.721 13.543 1.00 88.69 99 ILE A N 1
ATOM 817 C CA . ILE A 1 99 ? -6.220 5.380 14.046 1.00 88.69 99 ILE A CA 1
ATOM 818 C C . ILE A 1 99 ? -6.850 4.548 15.167 1.00 88.69 99 ILE A C 1
ATOM 820 O O . ILE A 1 99 ? -7.233 5.118 16.186 1.00 88.69 99 ILE A O 1
ATOM 824 N N . TRP A 1 100 ? -6.894 3.214 15.039 1.00 87.94 100 TRP A N 1
ATOM 825 C CA . TRP A 1 100 ? -7.353 2.343 16.125 1.00 87.94 100 TRP A CA 1
ATOM 826 C C . TRP A 1 100 ? -6.555 2.564 17.410 1.00 87.94 100 TRP A C 1
ATOM 828 O O . TRP A 1 100 ? -7.164 2.841 18.434 1.00 87.94 100 TRP A O 1
ATOM 838 N N . ARG A 1 101 ? -5.214 2.520 17.359 1.00 86.00 101 ARG A N 1
ATOM 839 C CA . ARG A 1 101 ? -4.361 2.729 18.547 1.00 86.00 101 ARG A CA 1
ATOM 840 C C . ARG A 1 101 ? -4.570 4.105 19.181 1.00 86.00 101 ARG A C 1
ATOM 842 O O . ARG A 1 101 ? -4.591 4.227 20.401 1.00 86.00 101 ARG A O 1
ATOM 849 N N . MET A 1 102 ? -4.728 5.141 18.359 1.00 83.19 102 MET A N 1
ATOM 850 C CA . MET A 1 102 ? -4.973 6.497 18.847 1.00 83.19 102 MET A CA 1
ATOM 851 C C . MET A 1 102 ? -6.336 6.608 19.546 1.00 83.19 102 MET A C 1
ATOM 853 O O . MET A 1 102 ? -6.418 7.167 20.637 1.00 83.19 102 MET A O 1
ATOM 857 N N . LEU A 1 103 ? -7.401 6.070 18.942 1.00 79.75 103 LEU A N 1
ATOM 858 C CA . LEU A 1 103 ? -8.763 6.160 19.480 1.00 79.75 103 LEU A CA 1
ATOM 859 C C . LEU A 1 103 ? -9.011 5.187 20.643 1.00 79.75 103 LEU A C 1
ATOM 861 O O . LEU A 1 103 ? -9.708 5.543 21.591 1.00 79.75 103 LEU A O 1
ATOM 865 N N . SER A 1 104 ? -8.417 3.991 20.624 1.00 79.44 104 SER A N 1
ATOM 866 C CA . SER A 1 104 ? -8.548 3.010 21.708 1.00 79.44 104 SER A CA 1
ATOM 867 C C . SER A 1 104 ? -7.949 3.537 23.008 1.00 79.44 104 SER A C 1
ATOM 869 O O . SER A 1 104 ? -8.552 3.376 24.063 1.00 79.44 104 SER A O 1
ATOM 871 N N . ASN A 1 105 ? -6.818 4.244 22.940 1.00 73.75 105 ASN A N 1
ATOM 872 C CA . ASN A 1 105 ? -6.183 4.830 24.122 1.00 73.75 105 ASN A CA 1
ATOM 873 C C . ASN A 1 105 ? -7.028 5.955 24.739 1.00 73.75 105 ASN A C 1
ATOM 875 O O . ASN A 1 105 ? -7.011 6.145 25.951 1.00 73.75 105 ASN A O 1
ATOM 879 N N . GLN A 1 106 ? -7.816 6.670 23.929 1.00 72.50 106 GLN A N 1
ATOM 880 C CA . GLN A 1 106 ? -8.741 7.690 24.435 1.00 72.50 106 GLN A CA 1
ATOM 881 C C . GLN A 1 106 ? -9.986 7.105 25.106 1.00 72.50 106 GLN A C 1
ATOM 883 O O . GLN A 1 106 ? -10.734 7.843 25.745 1.00 72.50 106 GLN A O 1
ATOM 888 N N . SER A 1 107 ? -10.228 5.798 24.967 1.00 70.38 107 SER A N 1
ATOM 889 C CA . SER A 1 107 ? -11.380 5.154 25.591 1.00 70.38 107 SER A CA 1
ATOM 890 C C . SER A 1 107 ? -11.218 4.963 27.104 1.00 70.38 107 SER A C 1
ATOM 892 O O . SER A 1 107 ? -12.220 4.776 27.786 1.00 70.38 107 SER A O 1
ATOM 894 N N . GLY A 1 108 ? -9.990 5.001 27.632 1.00 72.69 108 GLY A N 1
ATOM 895 C CA . GLY A 1 108 ? -9.706 4.630 29.024 1.00 72.69 108 GLY A CA 1
ATOM 896 C C . GLY A 1 108 ? -9.765 3.117 29.286 1.00 72.69 108 GLY A C 1
ATOM 897 O O . GLY A 1 108 ? -9.336 2.671 30.343 1.00 72.69 108 GLY A O 1
ATOM 898 N N . LEU A 1 109 ? -10.226 2.322 28.312 1.00 78.94 109 LEU A N 1
ATOM 899 C CA . LEU A 1 109 ? -10.293 0.867 28.377 1.00 78.94 109 LEU A CA 1
ATOM 900 C C . LEU A 1 109 ? -9.168 0.254 27.533 1.00 78.94 109 LEU A C 1
ATOM 902 O O . LEU A 1 109 ? -9.200 0.262 26.299 1.00 78.94 109 LEU A O 1
ATOM 906 N N . ASN A 1 110 ? -8.171 -0.324 28.201 1.00 81.62 110 ASN A N 1
ATOM 907 C CA . ASN A 1 110 ? -7.088 -1.038 27.530 1.00 81.62 110 ASN A CA 1
ATOM 908 C C . ASN A 1 110 ? -7.566 -2.431 27.102 1.00 81.62 110 ASN A C 1
ATOM 910 O O . ASN A 1 110 ? -7.301 -3.423 27.777 1.00 81.62 110 ASN A O 1
ATOM 914 N N . ALA A 1 111 ? -8.247 -2.517 25.956 1.00 82.12 111 ALA A N 1
ATOM 915 C CA . ALA A 1 111 ? -8.776 -3.780 25.431 1.00 82.12 111 ALA A CA 1
ATOM 916 C C . ALA A 1 111 ? -7.702 -4.883 25.315 1.00 82.12 111 ALA A C 1
ATOM 918 O O . ALA A 1 111 ? -7.986 -6.050 25.571 1.00 82.12 111 ALA A O 1
ATOM 919 N N . SER A 1 112 ? -6.455 -4.518 24.995 1.00 84.69 112 SER A N 1
ATOM 920 C CA . SER A 1 112 ? -5.331 -5.463 24.951 1.00 84.69 112 SER A CA 1
ATOM 921 C C . SER A 1 112 ? -4.980 -6.036 26.325 1.00 84.69 112 SER A C 1
ATOM 923 O O . SER A 1 112 ? -4.703 -7.225 26.422 1.00 84.69 112 SER A O 1
ATOM 925 N N . LEU A 1 113 ? -5.016 -5.217 27.383 1.00 85.88 113 LEU A N 1
ATOM 926 C CA . LEU A 1 113 ? -4.744 -5.658 28.755 1.00 85.88 113 LEU A CA 1
ATOM 927 C C . LEU A 1 113 ? -5.867 -6.566 29.261 1.00 85.88 113 LEU A C 1
ATOM 929 O O . LEU A 1 113 ? -5.604 -7.626 29.816 1.00 85.88 113 LEU A O 1
ATOM 933 N N . VAL A 1 114 ? -7.117 -6.170 29.007 1.00 88.00 114 VAL A N 1
ATOM 934 C CA . VAL A 1 114 ? -8.306 -6.977 29.308 1.00 88.00 114 VAL A CA 1
ATOM 935 C C . VAL A 1 114 ? -8.199 -8.360 28.664 1.00 88.00 114 VAL A C 1
ATOM 937 O O . VAL A 1 114 ? -8.400 -9.368 29.337 1.00 88.00 114 VAL A O 1
ATOM 940 N N . LEU A 1 115 ? -7.828 -8.415 27.382 1.00 89.56 115 LEU A N 1
ATOM 941 C CA . LEU A 1 115 ? -7.664 -9.674 26.662 1.00 89.56 115 LEU A CA 1
ATOM 942 C C . LEU A 1 115 ? -6.503 -10.509 27.220 1.00 89.56 115 LEU A C 1
ATOM 944 O O . LEU A 1 115 ? -6.648 -11.716 27.373 1.00 89.56 115 LEU A O 1
ATOM 948 N N . GLN A 1 116 ? -5.375 -9.882 27.561 1.00 90.75 116 GLN A N 1
ATOM 949 C CA . GLN A 1 116 ? -4.227 -10.573 28.159 1.00 90.75 116 GLN A CA 1
ATOM 950 C C . GLN A 1 116 ? -4.575 -11.204 29.510 1.00 90.75 116 GLN A C 1
ATOM 952 O O . GLN A 1 116 ? -4.271 -12.374 29.724 1.00 90.75 116 GLN A O 1
ATOM 957 N N . LEU A 1 117 ? -5.252 -10.461 30.389 1.00 88.75 117 LEU A N 1
ATOM 958 C CA . LEU A 1 117 ? -5.687 -10.965 31.693 1.00 88.75 117 LEU A CA 1
ATOM 959 C C . LEU A 1 117 ? -6.747 -12.061 31.551 1.00 88.75 117 LEU A C 1
ATOM 961 O O . LEU A 1 117 ? -6.717 -13.037 32.295 1.00 88.75 117 LEU A O 1
ATOM 965 N N . ALA A 1 118 ? -7.663 -11.941 30.586 1.00 89.88 118 ALA A N 1
ATOM 966 C CA . ALA A 1 118 ? -8.686 -12.952 30.328 1.00 89.88 118 ALA A CA 1
ATOM 967 C C . ALA A 1 118 ? -8.104 -14.253 29.744 1.00 89.88 118 ALA A C 1
ATOM 969 O O . ALA A 1 118 ? -8.539 -15.343 30.113 1.00 89.88 118 ALA A O 1
ATOM 970 N N . CYS A 1 119 ? -7.101 -14.154 28.868 1.00 91.44 119 CYS A N 1
ATOM 971 C CA . CYS A 1 119 ? -6.468 -15.293 28.196 1.00 91.44 119 CYS A CA 1
ATOM 972 C C . CYS A 1 119 ? -5.267 -15.885 28.954 1.00 91.44 119 CYS A C 1
ATOM 974 O O . CYS A 1 119 ? -4.551 -16.716 28.399 1.00 91.44 119 CYS A O 1
ATOM 976 N N . GLN A 1 120 ? -5.021 -15.475 30.199 1.00 92.00 120 GLN A N 1
ATOM 977 C CA . GLN A 1 120 ? -3.896 -15.972 30.988 1.00 92.00 120 GLN A CA 1
ATOM 978 C C . GLN A 1 120 ? -4.079 -17.448 31.383 1.00 92.00 120 GLN A C 1
ATOM 980 O O . GLN A 1 120 ? -5.146 -17.851 31.842 1.00 92.00 120 GLN A O 1
ATOM 985 N N . GLU A 1 121 ? -3.015 -18.251 31.278 1.00 88.12 121 GLU A N 1
ATOM 986 C CA . GLU A 1 121 ? -3.042 -19.701 31.562 1.00 88.12 121 GLU A CA 1
ATOM 987 C C . GLU A 1 121 ? -3.432 -20.035 33.013 1.00 88.12 121 GLU A C 1
ATOM 989 O O . GLU A 1 121 ? -4.003 -21.084 33.294 1.00 88.12 121 GLU A O 1
ATOM 994 N N . GLN A 1 122 ? -3.196 -19.111 33.947 1.00 85.88 122 GLN A N 1
ATOM 995 C CA . GLN A 1 122 ? -3.568 -19.263 35.359 1.00 85.88 122 GLN A CA 1
ATOM 996 C C . GLN A 1 122 ? -5.091 -19.271 35.588 1.00 85.88 122 GLN A C 1
ATOM 998 O O . GLN A 1 122 ? -5.547 -19.731 36.632 1.00 85.88 122 GLN A O 1
ATOM 1003 N N . ASN A 1 123 ? -5.892 -18.827 34.612 1.00 86.50 123 ASN A N 1
ATOM 1004 C CA . ASN A 1 123 ? -7.357 -18.828 34.695 1.00 86.50 123 ASN A CA 1
ATOM 1005 C C . ASN A 1 123 ? -7.985 -20.229 34.553 1.00 86.50 123 ASN A C 1
ATOM 1007 O O . ASN A 1 123 ? -9.212 -20.352 34.568 1.00 86.50 123 ASN A O 1
ATOM 1011 N N . VAL A 1 124 ? -7.172 -21.281 34.412 1.00 87.81 124 VAL A N 1
ATOM 1012 C CA . VAL A 1 124 ? -7.631 -22.677 34.483 1.00 87.81 124 VAL A CA 1
ATOM 1013 C C . VAL A 1 124 ? -8.083 -23.031 35.906 1.00 87.81 124 VAL A C 1
ATOM 1015 O O . VAL A 1 124 ? -9.055 -23.769 36.070 1.00 87.81 124 VAL A O 1
ATOM 1018 N N . ASP A 1 125 ? -7.436 -22.467 36.933 1.00 92.06 125 ASP A N 1
ATOM 1019 C CA . ASP A 1 125 ? -7.854 -22.636 38.327 1.00 92.06 125 ASP A CA 1
ATOM 1020 C C . ASP A 1 125 ? -9.129 -21.808 38.605 1.00 92.06 125 ASP A C 1
ATOM 1022 O O . ASP A 1 125 ? -9.125 -20.584 38.416 1.00 92.06 125 ASP A O 1
ATOM 1026 N N . PRO A 1 126 ? -10.231 -22.428 39.078 1.00 90.38 126 PRO A N 1
ATOM 1027 C CA . PRO A 1 126 ? -11.486 -21.727 39.343 1.00 90.38 126 PRO A CA 1
ATOM 1028 C C . PRO A 1 126 ? -11.365 -20.601 40.383 1.00 90.38 126 PRO A C 1
ATOM 1030 O O . PRO A 1 126 ? -12.082 -19.603 40.276 1.00 90.38 126 PRO A O 1
ATOM 1033 N N . LEU A 1 127 ? -10.470 -20.724 41.370 1.00 90.81 127 LEU A N 1
ATOM 1034 C CA . LEU A 1 127 ? -10.256 -19.710 42.409 1.00 90.81 127 LEU A CA 1
ATOM 1035 C C . LEU A 1 127 ? -9.562 -18.466 41.845 1.00 90.81 127 LEU A C 1
ATOM 1037 O O . LEU A 1 127 ? -9.948 -17.341 42.170 1.00 90.81 127 LEU A O 1
ATOM 1041 N N . VAL A 1 128 ? -8.562 -18.664 40.983 1.00 89.81 128 VAL A N 1
ATOM 1042 C CA . VAL A 1 128 ? -7.844 -17.576 40.301 1.00 89.81 128 VAL A CA 1
ATOM 1043 C C . VAL A 1 128 ? -8.759 -16.911 39.280 1.00 89.81 128 VAL A C 1
ATOM 1045 O O . VAL A 1 128 ? -8.909 -15.693 39.299 1.00 89.81 128 VAL A O 1
ATOM 1048 N N . ARG A 1 129 ? -9.468 -17.706 38.473 1.00 91.38 129 ARG A N 1
ATOM 1049 C CA . ARG A 1 129 ? -10.419 -17.217 37.471 1.00 91.38 129 ARG A CA 1
ATOM 1050 C C . ARG A 1 129 ? -11.474 -16.289 38.066 1.00 91.38 129 ARG A C 1
ATOM 1052 O O . ARG A 1 129 ? -11.725 -15.229 37.506 1.00 91.38 129 ARG A O 1
ATOM 1059 N N . ASN A 1 130 ? -12.083 -16.656 39.195 1.00 93.12 130 ASN A N 1
ATOM 1060 C CA . ASN A 1 130 ? -13.120 -15.827 39.817 1.00 93.12 130 ASN A CA 1
ATOM 1061 C C . ASN A 1 130 ? -12.567 -14.479 40.309 1.00 93.12 130 ASN A C 1
ATOM 1063 O O . ASN A 1 130 ? -13.243 -13.461 40.173 1.00 93.12 130 ASN A O 1
ATOM 1067 N N . LYS A 1 131 ? -11.325 -14.449 40.815 1.00 91.88 131 LYS A N 1
ATOM 106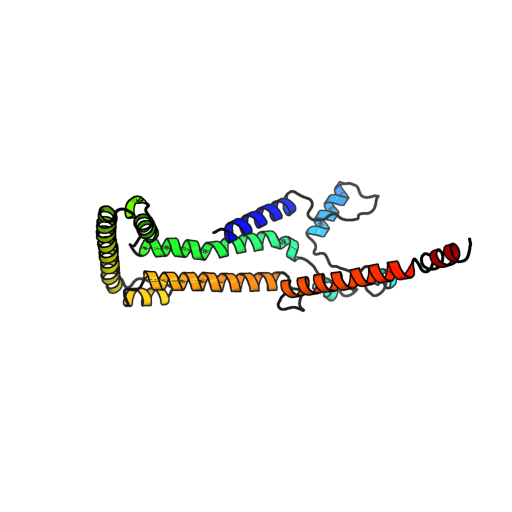8 C CA . LYS A 1 131 ? -10.640 -13.195 41.169 1.00 91.88 131 LYS A CA 1
ATOM 1069 C C . LYS A 1 131 ? -10.328 -12.356 39.928 1.00 91.88 131 LYS A C 1
ATOM 1071 O O . LYS A 1 131 ? -10.580 -11.156 39.936 1.00 91.88 131 LYS A O 1
ATOM 1076 N N . THR A 1 132 ? -9.832 -12.976 38.855 1.00 91.50 132 THR A N 1
ATOM 1077 C CA . THR A 1 132 ? -9.567 -12.297 37.577 1.00 91.50 132 THR A CA 1
ATOM 1078 C C . THR A 1 132 ? -10.845 -11.698 36.989 1.00 91.50 132 THR A C 1
ATOM 1080 O O . THR A 1 132 ? -10.828 -10.554 36.544 1.00 91.50 132 THR A O 1
ATOM 1083 N N . ILE A 1 133 ? -11.964 -12.433 37.027 1.00 92.94 133 ILE A N 1
ATOM 1084 C CA . ILE A 1 133 ? -13.276 -11.950 36.570 1.00 92.94 133 ILE A CA 1
ATOM 1085 C C . ILE A 1 133 ? -13.731 -10.743 37.395 1.00 92.94 133 ILE A C 1
ATOM 1087 O O . ILE A 1 133 ? -14.187 -9.771 36.807 1.00 92.94 133 ILE A O 1
ATOM 1091 N N . ASP A 1 134 ? -13.590 -10.770 38.723 1.00 93.50 134 ASP A N 1
ATOM 1092 C CA . ASP A 1 134 ? -13.974 -9.647 39.592 1.00 93.50 134 ASP A CA 1
ATOM 1093 C C . ASP A 1 134 ? -13.134 -8.387 39.315 1.00 93.50 134 ASP A C 1
ATOM 1095 O O . ASP A 1 134 ? -13.683 -7.299 39.145 1.00 93.50 134 ASP A O 1
ATOM 1099 N N . ILE A 1 135 ? -11.812 -8.534 39.174 1.00 91.25 135 ILE A N 1
ATOM 1100 C CA . ILE A 1 135 ? -10.915 -7.428 38.796 1.00 91.25 135 ILE A CA 1
ATOM 1101 C C . ILE A 1 135 ? -11.300 -6.874 37.421 1.00 91.25 135 ILE A C 1
ATOM 1103 O O . ILE A 1 135 ? -11.374 -5.658 37.231 1.00 91.25 135 ILE A O 1
ATOM 1107 N N . LEU A 1 136 ? -11.557 -7.761 36.459 1.00 92.06 136 LEU A N 1
ATOM 1108 C CA . LEU A 1 136 ? -11.883 -7.370 35.099 1.00 92.06 136 LEU A CA 1
ATOM 1109 C C . LEU A 1 136 ? -13.245 -6.674 35.013 1.00 92.06 136 LEU A C 1
ATOM 1111 O O . LEU A 1 136 ? -13.365 -5.658 34.332 1.00 92.06 136 LEU A O 1
ATOM 1115 N N . ALA A 1 137 ? -14.250 -7.193 35.718 1.00 91.38 137 ALA A N 1
ATOM 1116 C CA . ALA A 1 137 ? -15.581 -6.609 35.784 1.00 91.38 137 ALA A CA 1
ATOM 1117 C C . ALA A 1 137 ? -15.525 -5.186 36.348 1.00 91.38 137 ALA A C 1
ATOM 1119 O O . ALA A 1 137 ? -16.066 -4.280 35.722 1.00 91.38 137 ALA A O 1
ATOM 1120 N N . ARG A 1 138 ? -14.794 -4.969 37.453 1.00 90.75 138 ARG A N 1
ATOM 1121 C CA . ARG A 1 138 ? -14.595 -3.627 38.028 1.00 90.75 138 ARG A CA 1
ATOM 1122 C C . ARG A 1 138 ? -13.882 -2.689 37.062 1.00 90.75 138 ARG A C 1
ATOM 1124 O O . ARG A 1 138 ? -14.336 -1.574 36.859 1.00 90.75 138 ARG A O 1
ATOM 1131 N N . HIS A 1 139 ? -12.817 -3.152 36.405 1.00 88.94 139 HIS A N 1
ATOM 1132 C CA . HIS A 1 139 ? -12.088 -2.321 35.444 1.00 88.94 139 HIS A CA 1
ATOM 1133 C C . HIS A 1 139 ? -12.955 -1.896 34.247 1.00 88.94 139 HIS A C 1
ATOM 1135 O O . HIS A 1 139 ? -12.862 -0.759 33.788 1.00 88.94 139 HIS A O 1
ATOM 1141 N N . ILE A 1 140 ? -13.791 -2.803 33.730 1.00 88.00 140 ILE A N 1
ATOM 1142 C CA . ILE A 1 140 ? -14.724 -2.497 32.641 1.00 88.00 140 ILE A CA 1
ATOM 1143 C C . ILE A 1 140 ? -15.818 -1.541 33.128 1.00 88.00 140 ILE A C 1
ATOM 1145 O O . ILE A 1 140 ? -16.125 -0.587 32.417 1.00 88.00 140 ILE A O 1
ATOM 1149 N N . ASP A 1 141 ? -16.379 -1.771 34.315 1.00 87.94 141 ASP A N 1
ATOM 1150 C CA . ASP A 1 141 ? -17.431 -0.932 34.897 1.00 87.94 141 ASP A CA 1
ATOM 1151 C C . ASP A 1 141 ? -16.939 0.503 35.146 1.00 87.94 141 ASP A C 1
ATOM 1153 O O . ASP A 1 141 ? -17.533 1.453 34.635 1.00 87.94 141 ASP A O 1
ATOM 1157 N N . ASP A 1 142 ? -15.773 0.659 35.784 1.00 85.88 142 ASP A N 1
ATOM 1158 C CA . ASP A 1 142 ? -15.114 1.952 36.004 1.00 85.88 142 ASP A CA 1
ATOM 1159 C C . ASP A 1 142 ? -14.843 2.678 34.677 1.00 85.88 142 ASP A C 1
ATOM 1161 O O . ASP A 1 142 ? -15.088 3.882 34.539 1.00 85.88 142 ASP A O 1
ATOM 1165 N N . ALA A 1 143 ? -14.366 1.946 33.663 1.00 82.25 143 ALA A N 1
ATOM 1166 C CA . ALA A 1 143 ? -14.103 2.514 32.348 1.00 82.25 143 ALA A CA 1
ATOM 1167 C C . ALA A 1 143 ? -15.397 2.973 31.657 1.00 82.25 143 ALA A C 1
ATOM 1169 O O . ALA A 1 143 ? -15.438 4.083 31.123 1.00 82.25 143 ALA A O 1
ATOM 1170 N N . LEU A 1 144 ? -16.460 2.161 31.677 1.00 80.12 144 LEU A N 1
ATOM 1171 C CA . LEU A 1 144 ? -17.765 2.510 31.104 1.00 80.12 144 LEU A CA 1
ATOM 1172 C C . LEU A 1 144 ? -18.397 3.707 31.825 1.00 80.12 144 LEU A C 1
ATOM 1174 O O . LEU A 1 144 ? -18.951 4.594 31.166 1.00 80.12 144 LEU A O 1
ATOM 1178 N N . MET A 1 145 ? -18.270 3.775 33.152 1.00 80.69 145 MET A N 1
ATOM 1179 C CA . MET A 1 145 ? -18.761 4.898 33.948 1.00 80.69 145 MET A CA 1
ATOM 1180 C C . MET A 1 145 ? -18.009 6.188 33.598 1.00 80.69 145 MET A C 1
ATOM 1182 O O . MET A 1 145 ? -18.643 7.201 33.285 1.00 80.69 145 MET A O 1
ATOM 1186 N N . TYR A 1 146 ? -16.676 6.123 33.497 1.00 77.94 146 TYR A N 1
ATOM 1187 C CA . TYR A 1 146 ? -15.847 7.232 33.020 1.00 77.94 146 TYR A CA 1
ATOM 1188 C C . TYR A 1 146 ? -16.271 7.710 31.621 1.00 77.94 146 TYR A C 1
ATOM 1190 O O . TYR A 1 146 ? -16.383 8.916 31.380 1.00 77.94 146 TYR A O 1
ATOM 1198 N N . GLN A 1 147 ? -16.568 6.790 30.694 1.00 73.50 147 GLN A N 1
ATOM 1199 C CA . GLN A 1 147 ? -17.022 7.141 29.342 1.00 73.50 147 GLN A CA 1
ATOM 1200 C C . GLN A 1 147 ? -18.372 7.864 29.334 1.00 73.50 147 GLN A C 1
ATOM 1202 O O . GLN A 1 147 ? -18.544 8.827 28.578 1.00 73.50 147 GLN A O 1
ATOM 1207 N N . ARG A 1 148 ? -19.323 7.405 30.156 1.00 73.31 148 ARG A N 1
ATOM 1208 C CA . ARG A 1 148 ? -20.668 7.982 30.268 1.00 73.31 148 ARG A CA 1
ATOM 1209 C C . ARG A 1 148 ? -20.620 9.413 30.800 1.00 73.31 148 ARG A C 1
ATOM 1211 O O . ARG A 1 148 ? -21.260 10.294 30.229 1.00 73.31 148 ARG A O 1
ATOM 1218 N N . GLU A 1 149 ? -19.826 9.659 31.839 1.00 72.50 149 GLU A N 1
ATOM 1219 C CA . GLU A 1 149 ? -19.685 10.990 32.440 1.00 72.50 149 GLU A CA 1
ATOM 1220 C C . GLU A 1 149 ? -18.891 11.958 31.552 1.00 72.50 149 GLU A C 1
ATOM 1222 O O . GLU A 1 149 ? -19.304 13.100 31.345 1.00 72.50 149 GLU A O 1
ATOM 1227 N N . HIS A 1 150 ? -17.777 11.521 30.954 1.00 66.12 150 HIS A N 1
ATOM 1228 C CA . HIS A 1 150 ? -16.989 12.380 30.059 1.00 66.12 150 HIS A CA 1
ATOM 1229 C C . HIS A 1 150 ? -17.665 12.637 28.701 1.00 66.12 150 HIS A C 1
ATOM 1231 O O . HIS A 1 150 ? -17.370 13.648 28.053 1.00 66.12 150 HIS A O 1
ATOM 1237 N N . GLY A 1 151 ? -18.563 11.752 28.256 1.00 58.81 151 GLY A N 1
ATOM 1238 C CA . GLY A 1 151 ? -19.345 11.912 27.028 1.00 58.81 151 GLY A CA 1
ATOM 1239 C C . GLY A 1 151 ? -20.361 13.057 27.084 1.00 58.81 151 GLY A C 1
ATOM 1240 O O . GLY A 1 151 ? -20.604 13.694 26.060 1.00 58.81 151 GLY A O 1
ATOM 1241 N N . ALA A 1 152 ? -20.902 13.362 28.268 1.00 56.09 152 ALA A N 1
ATOM 1242 C CA . ALA A 1 152 ? -21.905 14.411 28.462 1.00 56.09 152 ALA A CA 1
ATOM 1243 C C . ALA A 1 152 ? -21.305 15.830 28.549 1.00 56.09 152 ALA A C 1
ATOM 1245 O O . ALA A 1 152 ? -21.956 16.805 28.174 1.00 56.09 152 ALA A O 1
ATOM 1246 N N . THR A 1 153 ? -20.059 15.956 29.017 1.00 56.41 153 THR A N 1
ATOM 1247 C CA . THR A 1 153 ? -19.549 17.236 29.545 1.00 56.41 153 THR A CA 1
ATOM 1248 C C . THR A 1 153 ? -18.653 18.011 28.569 1.00 56.41 153 THR A C 1
ATOM 1250 O O . THR A 1 153 ? -18.599 19.239 28.628 1.00 56.41 153 THR A O 1
ATOM 1253 N N . LYS A 1 154 ? -17.960 17.354 27.623 1.00 52.69 154 LYS A N 1
ATOM 1254 C CA . LYS A 1 154 ? -17.064 18.045 26.668 1.00 52.69 154 LYS A CA 1
ATOM 1255 C C . LYS A 1 154 ? -17.687 18.206 25.276 1.00 52.69 154 LYS A C 1
ATOM 1257 O O . LYS A 1 154 ? -17.571 17.327 24.423 1.00 52.69 154 LYS A O 1
ATOM 1262 N N . LYS A 1 155 ? -18.235 19.399 25.001 1.00 49.81 155 LYS A N 1
ATOM 1263 C CA . LYS A 1 155 ? -18.419 19.944 23.639 1.00 49.81 155 LYS A CA 1
ATOM 1264 C C . LYS A 1 155 ? -17.043 20.227 23.015 1.00 49.81 155 LYS A C 1
ATOM 1266 O O . LYS A 1 155 ? -16.613 21.370 22.990 1.00 49.81 155 LYS A O 1
ATOM 1271 N N . ASN A 1 156 ? -16.330 19.207 22.542 1.00 50.47 156 ASN A N 1
ATOM 1272 C CA . ASN A 1 156 ? -15.106 19.412 21.764 1.00 50.47 156 ASN A CA 1
ATOM 1273 C C . ASN A 1 156 ? -15.164 18.744 20.388 1.00 50.47 156 ASN A C 1
ATOM 1275 O O . ASN A 1 156 ? -15.852 17.748 20.167 1.00 50.47 156 ASN A O 1
ATOM 1279 N N . ILE A 1 157 ? -14.459 19.402 19.470 1.00 52.03 157 ILE A N 1
ATOM 1280 C CA . ILE A 1 157 ? -14.444 19.281 18.012 1.00 52.03 157 ILE A CA 1
ATOM 1281 C C . ILE A 1 157 ? -13.916 17.904 17.595 1.00 52.03 157 ILE A C 1
ATOM 1283 O O . ILE A 1 157 ? -12.718 17.704 17.424 1.00 52.03 157 ILE A O 1
ATOM 1287 N N . TYR A 1 158 ? -14.805 16.929 17.431 1.00 54.53 158 TYR A N 1
ATOM 1288 C CA . TYR A 1 158 ? -14.471 15.686 16.740 1.00 54.53 158 TYR A CA 1
ATOM 1289 C C . TYR A 1 158 ? -14.977 15.786 15.301 1.00 54.53 158 TYR A C 1
ATOM 1291 O O . TYR A 1 158 ? -16.176 15.942 15.074 1.00 54.53 158 TYR A O 1
ATOM 1299 N N . ILE A 1 159 ? -14.044 15.712 14.346 1.00 52.47 159 ILE A N 1
ATOM 1300 C CA . ILE A 1 159 ? -14.282 15.861 12.898 1.00 52.47 159 ILE A CA 1
ATOM 1301 C C . ILE A 1 159 ? -15.300 14.834 12.373 1.00 52.47 159 ILE A C 1
ATOM 1303 O O . ILE A 1 159 ? -16.059 15.124 11.455 1.00 52.47 159 ILE A O 1
ATOM 1307 N N . PHE A 1 160 ? -15.366 13.646 12.982 1.00 58.72 160 PHE A N 1
ATOM 1308 C CA . PHE A 1 160 ? -16.228 12.559 12.525 1.00 58.72 160 PHE A CA 1
ATOM 1309 C C . PHE A 1 160 ? -17.487 12.419 13.386 1.00 58.72 160 PHE A C 1
ATOM 1311 O O . PHE A 1 160 ? -17.430 11.994 14.542 1.00 58.72 160 PHE A O 1
ATOM 1318 N N . ALA A 1 161 ? -18.644 12.710 12.784 1.00 58.28 161 ALA A N 1
ATOM 1319 C CA . ALA A 1 161 ? -19.971 12.605 13.399 1.00 58.28 161 ALA A CA 1
ATOM 1320 C C . ALA A 1 161 ? -20.253 11.228 14.040 1.00 58.28 161 ALA A C 1
ATOM 1322 O O . ALA A 1 161 ? -20.909 11.151 15.077 1.00 58.28 161 ALA A O 1
ATOM 1323 N N . VAL A 1 162 ? -19.685 10.152 13.483 1.00 60.12 162 VAL A N 1
ATOM 1324 C CA . VAL A 1 162 ? -19.816 8.765 13.971 1.00 60.12 162 VAL A CA 1
ATOM 1325 C C . VAL A 1 162 ? -19.277 8.598 15.399 1.00 60.12 162 VAL A C 1
ATOM 1327 O O . VAL A 1 162 ? -19.895 7.938 16.231 1.00 60.12 162 VAL A O 1
ATOM 1330 N N . ILE A 1 163 ? -18.165 9.263 15.726 1.00 63.41 163 ILE A N 1
ATOM 1331 C CA . ILE A 1 163 ? -17.539 9.196 17.057 1.00 63.41 163 ILE A CA 1
ATOM 1332 C C . ILE A 1 163 ? -18.399 9.929 18.102 1.00 63.41 163 ILE A C 1
ATOM 1334 O O . ILE A 1 163 ? -18.418 9.555 19.277 1.00 63.41 163 ILE A O 1
ATOM 1338 N N . ARG A 1 164 ? -19.166 10.940 17.670 1.00 61.06 164 ARG A N 1
ATOM 1339 C CA . ARG A 1 164 ? -20.091 11.694 18.525 1.00 61.06 164 ARG A CA 1
ATOM 1340 C C . ARG A 1 164 ? -21.299 10.842 18.942 1.00 61.06 164 ARG A C 1
ATOM 1342 O O . ARG A 1 164 ? -21.693 10.886 20.102 1.00 61.06 164 ARG A O 1
ATOM 1349 N N . ILE A 1 165 ? -21.841 10.037 18.024 1.00 59.97 165 ILE A N 1
ATOM 1350 C CA . ILE A 1 165 ? -22.993 9.152 18.278 1.00 59.97 165 ILE A CA 1
ATOM 1351 C C . ILE A 1 165 ? -22.608 8.025 19.247 1.00 59.97 165 ILE A C 1
ATOM 1353 O O . ILE A 1 165 ? -23.336 7.761 20.201 1.00 59.97 165 ILE A O 1
ATOM 1357 N N . GLY A 1 166 ? -21.428 7.420 19.072 1.00 62.28 166 GLY A N 1
ATOM 1358 C CA . GLY A 1 166 ? -20.961 6.332 19.941 1.00 62.28 166 GLY A CA 1
ATOM 1359 C C . GLY A 1 166 ? -20.803 6.723 21.414 1.00 62.28 166 GLY A C 1
ATOM 1360 O O . GLY A 1 166 ? -21.076 5.911 22.296 1.00 62.28 166 GLY A O 1
ATOM 1361 N N . LYS A 1 167 ? -20.418 7.977 21.700 1.00 61.69 167 LYS A N 1
ATOM 1362 C CA . LYS A 1 167 ? -20.339 8.496 23.078 1.00 61.69 167 LYS A CA 1
ATOM 1363 C C . LYS A 1 167 ? -21.709 8.734 23.715 1.00 61.69 167 LYS A C 1
ATOM 1365 O O . LYS A 1 167 ? -21.825 8.595 24.925 1.00 61.69 167 LYS A O 1
ATOM 1370 N N . PHE A 1 168 ? -22.736 9.058 22.927 1.00 56.81 168 PHE A N 1
ATOM 1371 C CA . PHE A 1 168 ? -24.079 9.343 23.445 1.00 56.81 168 PHE A CA 1
ATOM 1372 C C . PHE A 1 168 ? -24.784 8.085 23.983 1.00 56.81 168 PHE A C 1
ATOM 1374 O O . PHE A 1 168 ? -25.500 8.158 24.975 1.00 56.81 168 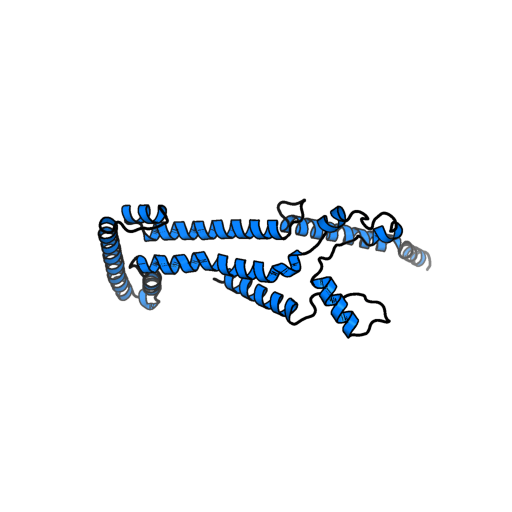PHE A O 1
ATOM 1381 N N . TYR A 1 169 ? -24.530 6.922 23.373 1.00 60.38 169 TYR A N 1
ATOM 1382 C CA . TYR A 1 169 ? -25.139 5.639 23.755 1.00 60.38 169 TYR A CA 1
ATOM 1383 C C . TYR A 1 169 ? -24.301 4.802 24.742 1.00 60.38 169 TYR A C 1
ATOM 1385 O O . TYR A 1 169 ? -24.662 3.665 25.029 1.00 60.38 169 TYR A O 1
ATOM 1393 N N . GLY A 1 170 ? -23.162 5.309 25.237 1.00 65.12 170 GLY A N 1
ATOM 1394 C CA . GLY A 1 170 ? -22.248 4.530 26.092 1.00 65.12 170 GLY A CA 1
ATOM 1395 C C . GLY A 1 170 ? -21.528 3.376 25.369 1.00 65.12 170 GLY A C 1
ATOM 1396 O O . GLY A 1 170 ? -20.879 2.556 26.008 1.00 65.12 170 GLY A O 1
ATOM 1397 N N . ALA A 1 171 ? -21.605 3.321 24.034 1.00 74.94 171 ALA A N 1
ATOM 1398 C CA . ALA A 1 171 ? -21.058 2.259 23.185 1.00 74.94 171 ALA A CA 1
ATOM 1399 C C . ALA A 1 171 ? -19.884 2.761 22.320 1.00 74.94 171 ALA A C 1
ATOM 1401 O O . ALA A 1 171 ? -19.754 2.422 21.138 1.00 74.94 171 ALA A O 1
ATOM 1402 N N . TYR A 1 172 ? -19.022 3.608 22.889 1.00 78.00 172 TYR A N 1
ATOM 1403 C CA . TYR A 1 172 ? -17.929 4.256 22.158 1.00 78.00 172 TYR A CA 1
ATOM 1404 C C . TYR A 1 172 ? -16.941 3.242 21.575 1.00 78.00 172 TYR A C 1
ATOM 1406 O O . TYR A 1 172 ? -16.630 3.323 20.388 1.00 78.00 172 TYR A O 1
ATOM 1414 N N . VAL A 1 173 ? -16.490 2.262 22.368 1.00 79.75 173 VAL A N 1
ATOM 1415 C CA . VAL A 1 173 ? -15.519 1.246 21.915 1.00 79.75 173 VAL A CA 1
ATOM 1416 C C . VAL A 1 173 ? -16.076 0.437 20.741 1.00 79.75 173 VAL A C 1
ATOM 1418 O O . VAL A 1 173 ? -15.388 0.264 19.735 1.00 79.75 173 VAL A O 1
ATOM 1421 N N . ALA A 1 174 ? -17.343 0.015 20.822 1.00 82.44 174 ALA A N 1
ATOM 1422 C CA . ALA A 1 174 ? -18.015 -0.714 19.747 1.00 82.44 174 ALA A CA 1
ATOM 1423 C C . ALA A 1 174 ? -18.148 0.140 18.474 1.00 82.44 174 ALA A C 1
ATOM 1425 O O . ALA A 1 174 ? -17.851 -0.321 17.374 1.00 82.44 174 ALA A O 1
ATOM 1426 N N . THR A 1 175 ? -18.515 1.414 18.624 1.00 82.62 175 THR A N 1
ATOM 1427 C CA . THR A 1 175 ? -18.657 2.348 17.496 1.00 82.62 175 THR A CA 1
ATOM 1428 C C . THR A 1 175 ? -17.318 2.618 16.808 1.00 82.62 175 THR A C 1
ATOM 1430 O O . THR A 1 175 ? -17.231 2.583 15.581 1.00 82.62 175 THR A O 1
ATOM 1433 N N . VAL A 1 176 ? -16.254 2.844 17.585 1.00 83.38 176 VAL A N 1
ATOM 1434 C CA . VAL A 1 176 ? -14.891 3.022 17.063 1.00 83.38 176 VAL A CA 1
ATOM 1435 C C . VAL A 1 176 ? -14.419 1.754 16.354 1.00 83.38 176 VAL A C 1
ATOM 1437 O O . VAL A 1 176 ? -13.835 1.844 15.278 1.00 83.38 176 VAL A O 1
ATOM 1440 N N . TYR A 1 177 ? -14.705 0.574 16.906 1.00 87.19 177 TYR A N 1
ATOM 1441 C CA . TYR A 1 177 ? -14.347 -0.696 16.279 1.00 87.19 177 TYR A CA 1
ATOM 1442 C C . TYR A 1 177 ? -15.014 -0.872 14.909 1.00 87.19 177 TYR A C 1
ATOM 1444 O O . TYR A 1 177 ? -14.324 -1.143 13.925 1.00 87.19 177 TYR A O 1
ATOM 1452 N N . VAL A 1 178 ? -16.332 -0.656 14.820 1.00 89.62 178 VAL A N 1
ATOM 1453 C CA . VAL A 1 178 ? -17.074 -0.724 13.549 1.00 89.62 178 VAL A CA 1
ATOM 1454 C C . VAL A 1 178 ? -16.530 0.298 12.552 1.00 89.62 178 VAL A C 1
ATOM 1456 O O . VAL A 1 178 ? -16.250 -0.056 11.411 1.00 89.62 178 VAL A O 1
ATOM 1459 N N . PHE A 1 179 ? -16.282 1.535 12.988 1.00 88.62 179 PHE A N 1
ATOM 1460 C CA . PHE A 1 179 ? -15.687 2.574 12.146 1.00 88.62 179 PHE A CA 1
ATOM 1461 C C . PHE A 1 179 ? -14.329 2.153 11.564 1.00 88.62 179 PHE A C 1
ATOM 1463 O O . PHE A 1 179 ? -14.103 2.284 10.362 1.00 88.62 179 PHE A O 1
ATOM 1470 N N . ILE A 1 180 ? -13.438 1.592 12.387 1.00 90.81 180 ILE A N 1
ATOM 1471 C CA . ILE A 1 180 ? -12.140 1.090 11.925 1.00 90.81 180 ILE A CA 1
ATOM 1472 C C . ILE A 1 180 ? -12.303 -0.066 10.938 1.00 90.81 180 ILE A C 1
ATOM 1474 O O . ILE A 1 180 ? -11.551 -0.137 9.965 1.00 90.81 180 ILE A O 1
ATOM 1478 N N . LYS A 1 181 ? -13.260 -0.974 11.150 1.00 91.81 181 LYS A N 1
ATOM 1479 C CA . LYS A 1 181 ? -13.535 -2.069 10.207 1.00 91.81 181 LYS A CA 1
ATOM 1480 C C . LYS A 1 181 ? -14.028 -1.545 8.861 1.00 91.81 181 LYS A C 1
ATOM 1482 O O . LYS A 1 181 ? -13.499 -1.965 7.835 1.00 91.81 181 LYS A O 1
ATOM 1487 N N . THR A 1 182 ? -14.941 -0.577 8.862 1.00 91.88 182 THR A N 1
ATOM 1488 C CA . THR A 1 182 ? -15.380 0.109 7.640 1.00 91.88 182 THR A CA 1
ATOM 1489 C C . THR A 1 182 ? -14.212 0.801 6.946 1.00 91.88 182 THR A C 1
ATOM 1491 O O . THR A 1 182 ? -14.057 0.671 5.738 1.00 91.88 182 THR A O 1
ATOM 1494 N N . LEU A 1 183 ? -13.330 1.465 7.698 1.00 92.50 183 LEU A N 1
ATOM 1495 C CA . LEU A 1 183 ? -12.149 2.116 7.135 1.00 92.50 183 LEU A CA 1
ATOM 1496 C C . LEU A 1 183 ? -11.185 1.114 6.477 1.00 92.50 183 LEU A C 1
ATOM 1498 O O . LEU A 1 183 ? -10.653 1.401 5.409 1.00 92.50 183 LEU A O 1
ATOM 1502 N N . HIS A 1 184 ? -10.984 -0.072 7.066 1.00 93.38 184 HIS A N 1
ATOM 1503 C CA . HIS A 1 184 ? -10.206 -1.141 6.427 1.00 93.38 184 HIS A CA 1
ATOM 1504 C C . HIS A 1 184 ? -10.860 -1.615 5.125 1.00 93.38 184 HIS A C 1
ATOM 1506 O O . HIS A 1 184 ? -10.157 -1.780 4.131 1.00 93.38 184 HIS A O 1
ATOM 1512 N N . LEU A 1 185 ? -12.183 -1.808 5.119 1.00 94.62 185 LEU A N 1
ATOM 1513 C CA . LEU A 1 185 ? -12.920 -2.229 3.927 1.00 94.62 185 LEU A CA 1
ATOM 1514 C C . LEU A 1 185 ? -12.809 -1.185 2.808 1.00 94.62 185 LEU A C 1
ATOM 1516 O O . LEU A 1 185 ? -12.416 -1.522 1.693 1.00 94.62 185 LEU A O 1
ATOM 1520 N N . CYS A 1 186 ? -13.070 0.087 3.120 1.00 94.25 186 CYS A N 1
ATOM 1521 C CA . CYS A 1 186 ? -12.913 1.185 2.170 1.00 94.25 186 CYS A CA 1
ATOM 1522 C C . CYS A 1 186 ? -11.474 1.289 1.657 1.00 94.25 186 CYS A C 1
ATOM 1524 O O . CYS A 1 186 ? -11.272 1.516 0.470 1.00 94.25 186 CYS A O 1
ATOM 1526 N N . ASN A 1 187 ? -10.475 1.084 2.522 1.00 94.19 187 ASN A N 1
ATOM 1527 C CA . ASN A 1 187 ? -9.077 1.102 2.108 1.00 94.19 187 ASN A CA 1
ATOM 1528 C C . ASN A 1 187 ? -8.758 -0.034 1.125 1.00 94.19 187 ASN A C 1
ATOM 1530 O O . ASN A 1 187 ? -8.095 0.214 0.128 1.00 94.19 187 ASN A O 1
ATOM 1534 N N . VAL A 1 188 ? -9.250 -1.257 1.353 1.00 92.88 188 VAL A N 1
ATOM 1535 C CA . VAL A 1 188 ? -9.055 -2.374 0.407 1.00 92.88 188 VAL A CA 1
ATOM 1536 C C . VAL A 1 188 ? -9.695 -2.066 -0.949 1.00 92.88 188 VAL A C 1
ATOM 1538 O O . VAL A 1 188 ? -9.051 -2.259 -1.977 1.00 92.88 188 VAL A O 1
ATOM 1541 N N . ILE A 1 189 ? -10.922 -1.535 -0.958 1.00 92.12 189 ILE A N 1
ATOM 1542 C CA . ILE A 1 189 ? -11.622 -1.152 -2.194 1.00 92.12 189 ILE A CA 1
ATOM 1543 C C . ILE A 1 189 ? -10.852 -0.050 -2.929 1.00 92.12 189 ILE A C 1
ATOM 1545 O O . ILE A 1 189 ? -10.609 -0.159 -4.127 1.00 92.12 189 ILE A O 1
ATOM 1549 N N . LEU A 1 190 ? -10.418 0.991 -2.218 1.00 91.56 190 LEU A N 1
ATOM 1550 C CA . LEU A 1 190 ? -9.663 2.093 -2.806 1.00 91.56 190 LEU A CA 1
ATOM 1551 C C . LEU A 1 190 ? -8.320 1.625 -3.376 1.00 91.56 190 LEU A C 1
ATOM 1553 O O . LEU A 1 190 ? -7.966 2.021 -4.477 1.00 91.56 190 LEU A O 1
ATOM 1557 N N . GLN A 1 191 ? -7.594 0.758 -2.668 1.00 91.12 191 GLN A N 1
ATOM 1558 C CA . GLN A 1 191 ? -6.336 0.181 -3.156 1.00 91.12 191 GLN A CA 1
ATOM 1559 C C . GLN A 1 191 ? -6.543 -0.653 -4.421 1.00 91.12 191 GLN A C 1
ATOM 1561 O O . GLN A 1 191 ? -5.745 -0.570 -5.350 1.00 91.12 191 GLN A O 1
ATOM 1566 N N . PHE A 1 192 ? -7.637 -1.413 -4.484 1.00 88.44 192 PHE A N 1
ATOM 1567 C CA . PHE A 1 192 ? -8.002 -2.165 -5.678 1.00 88.44 192 PHE A CA 1
ATOM 1568 C C . PHE A 1 192 ? -8.284 -1.243 -6.874 1.00 88.44 192 PHE A C 1
ATOM 1570 O O . PHE A 1 192 ? -7.745 -1.457 -7.958 1.00 88.44 192 PHE A O 1
ATOM 1577 N N . LEU A 1 193 ? -9.071 -0.182 -6.666 1.00 87.62 193 LEU A N 1
ATOM 1578 C CA . LEU A 1 193 ? -9.378 0.803 -7.706 1.00 87.62 193 LEU A CA 1
ATOM 1579 C C . LEU A 1 193 ? -8.136 1.580 -8.157 1.00 87.62 193 LEU A C 1
ATOM 1581 O O . LEU A 1 193 ? -7.946 1.768 -9.355 1.00 87.62 193 LEU A O 1
ATOM 1585 N N . LEU A 1 194 ? -7.277 1.994 -7.220 1.00 88.31 19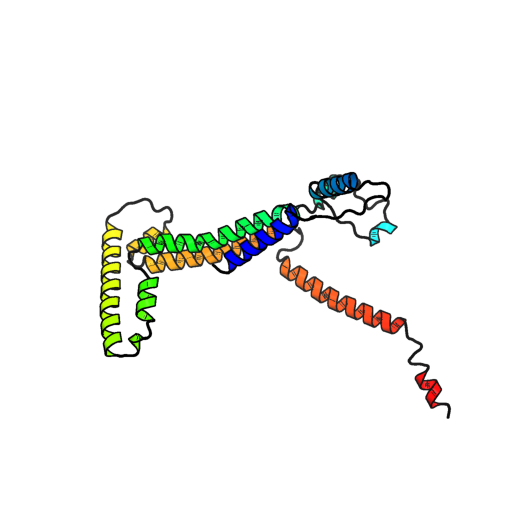4 LEU A N 1
ATOM 1586 C CA . LEU A 1 194 ? -6.017 2.676 -7.520 1.00 88.31 194 LEU A CA 1
ATOM 1587 C C . LEU A 1 194 ? -5.098 1.794 -8.360 1.00 88.31 194 LEU A C 1
ATOM 1589 O O . LEU A 1 194 ? -4.550 2.271 -9.345 1.00 88.31 194 LEU A O 1
ATOM 1593 N N . LEU A 1 195 ? -4.957 0.513 -8.009 1.00 85.81 195 LEU A N 1
ATOM 1594 C CA . LEU A 1 195 ? -4.132 -0.414 -8.776 1.00 85.81 195 LEU A CA 1
ATOM 1595 C C . LEU A 1 195 ? -4.701 -0.631 -10.184 1.00 85.81 195 LEU A C 1
ATOM 1597 O O . LEU A 1 195 ? -3.954 -0.581 -11.154 1.00 85.81 195 LEU A O 1
ATOM 1601 N N . ASN A 1 196 ? -6.018 -0.814 -10.312 1.00 84.50 196 ASN A N 1
ATOM 1602 C CA . ASN A 1 196 ? -6.650 -0.987 -11.620 1.00 84.50 196 ASN A CA 1
ATOM 1603 C C . ASN A 1 196 ? -6.523 0.272 -12.493 1.00 84.50 196 ASN A C 1
ATOM 1605 O O . ASN A 1 196 ? -6.248 0.167 -13.683 1.00 84.50 196 ASN A O 1
ATOM 1609 N N . SER A 1 197 ? -6.668 1.458 -11.896 1.00 83.25 197 SER A N 1
ATOM 1610 C CA . SER A 1 197 ? -6.454 2.732 -12.587 1.00 83.25 197 SER A CA 1
ATOM 1611 C C . SER A 1 197 ? -4.991 2.948 -12.967 1.00 83.25 197 SER A C 1
ATOM 1613 O O . SER A 1 197 ? -4.727 3.527 -14.008 1.00 83.25 197 SER A O 1
ATOM 1615 N N . PHE A 1 198 ? -4.043 2.510 -12.136 1.00 84.62 198 PHE A N 1
ATOM 1616 C CA . PHE A 1 198 ? -2.613 2.720 -12.359 1.00 84.62 198 PHE A CA 1
ATOM 1617 C C . PHE A 1 198 ? -2.045 1.863 -13.496 1.00 84.62 198 PHE A C 1
ATOM 1619 O O . PHE A 1 198 ? -1.115 2.287 -14.175 1.00 84.62 198 PHE A O 1
ATOM 1626 N N . LEU A 1 199 ? -2.590 0.662 -13.707 1.00 78.62 199 LEU A N 1
ATOM 1627 C CA . LEU A 1 199 ? -2.166 -0.223 -14.797 1.00 78.62 199 LEU A CA 1
ATOM 1628 C C . LEU A 1 199 ? -2.829 0.109 -16.144 1.00 78.62 199 LEU A C 1
ATOM 1630 O O . LEU A 1 199 ? -2.504 -0.553 -17.126 1.00 78.62 199 LEU A O 1
ATOM 1634 N N . GLU A 1 200 ? -3.740 1.092 -16.163 1.00 65.00 200 GLU A N 1
ATOM 1635 C CA . GLU A 1 200 ? -4.382 1.738 -17.319 1.00 65.00 200 GLU A CA 1
ATOM 1636 C C . GLU A 1 200 ? -4.259 0.972 -18.650 1.00 65.00 200 GLU A C 1
ATOM 1638 O O . GLU A 1 200 ? -3.679 1.431 -19.630 1.00 65.00 200 GLU A O 1
ATOM 1643 N N . THR A 1 201 ? -4.831 -0.232 -18.689 1.00 58.09 201 THR A N 1
ATOM 1644 C CA . THR A 1 201 ? -5.164 -0.906 -19.942 1.00 58.09 201 THR A CA 1
ATOM 1645 C C . THR A 1 201 ? -6.628 -0.582 -20.177 1.00 58.09 201 THR A C 1
ATOM 1647 O O . THR A 1 201 ? -7.494 -1.104 -19.477 1.00 58.09 201 THR A O 1
ATOM 1650 N N . ALA A 1 202 ? -6.889 0.346 -21.096 1.00 53.62 202 ALA A N 1
ATOM 1651 C CA . ALA A 1 202 ? -8.171 1.020 -21.314 1.00 53.62 202 ALA A CA 1
ATOM 1652 C C . ALA A 1 202 ? -9.389 0.105 -21.585 1.00 53.62 202 ALA A C 1
ATOM 1654 O O . ALA A 1 202 ? -10.510 0.603 -21.657 1.00 53.62 202 ALA A O 1
ATOM 1655 N N . ASP A 1 203 ? -9.202 -1.212 -21.678 1.00 59.00 203 ASP A N 1
ATOM 1656 C CA . ASP A 1 203 ? -10.219 -2.143 -22.161 1.00 59.00 203 ASP A CA 1
ATOM 1657 C C . ASP A 1 203 ? -10.814 -3.069 -21.079 1.00 59.00 203 ASP A C 1
ATOM 1659 O O . ASP A 1 203 ? -11.822 -3.727 -21.347 1.00 59.00 203 ASP A O 1
ATOM 1663 N N . TYR A 1 204 ? -10.270 -3.122 -19.846 1.00 60.56 204 TYR A N 1
ATOM 1664 C CA . TYR A 1 204 ? -10.687 -4.144 -18.863 1.00 60.56 204 TYR A CA 1
ATOM 1665 C C . TYR A 1 204 ? -10.892 -3.634 -17.416 1.00 60.56 204 TYR A C 1
ATOM 1667 O O . TYR A 1 204 ? -9.961 -3.123 -16.795 1.00 60.56 204 TYR A O 1
ATOM 1675 N N . PRO A 1 205 ? -12.077 -3.850 -16.799 1.00 64.69 205 PRO A N 1
ATOM 1676 C CA . PRO A 1 205 ? -12.367 -3.438 -15.416 1.00 64.69 205 PRO A CA 1
ATOM 1677 C C . PRO A 1 205 ? -11.718 -4.329 -14.339 1.00 64.69 205 PRO A C 1
ATOM 1679 O O . PRO A 1 205 ? -11.702 -3.964 -13.165 1.00 64.69 205 PRO A O 1
ATOM 1682 N N . LEU A 1 206 ? -11.215 -5.510 -14.716 1.00 74.00 206 LEU A N 1
ATOM 1683 C CA . LEU A 1 206 ? -10.578 -6.486 -13.827 1.00 74.00 206 LEU A CA 1
ATOM 1684 C C . LEU A 1 206 ? -9.274 -6.982 -14.456 1.00 74.00 206 LEU A C 1
ATOM 1686 O O . LEU A 1 206 ? -9.207 -8.115 -14.939 1.00 74.00 206 LEU A O 1
ATOM 1690 N N . PHE A 1 207 ? -8.233 -6.149 -14.431 1.00 73.62 207 PHE A N 1
ATOM 1691 C CA . PHE A 1 207 ? -6.939 -6.478 -15.037 1.00 73.62 207 PHE A CA 1
ATOM 1692 C C . PHE A 1 207 ? -6.425 -7.877 -14.641 1.00 73.62 207 PHE A C 1
ATOM 1694 O O . PHE A 1 207 ? -6.110 -8.698 -15.498 1.00 73.62 207 PHE A O 1
ATOM 1701 N N . GLY A 1 208 ? -6.417 -8.201 -13.342 1.00 75.56 208 GLY A N 1
ATOM 1702 C CA . GLY A 1 208 ? -5.875 -9.476 -12.855 1.00 75.56 208 GLY A CA 1
ATOM 1703 C C . GLY A 1 208 ? -6.655 -10.718 -13.304 1.00 75.56 208 GLY A C 1
ATOM 1704 O O . GLY A 1 208 ? -6.049 -11.749 -13.588 1.00 75.56 208 GLY A O 1
ATOM 1705 N N . ALA A 1 209 ? -7.986 -10.631 -13.398 1.00 78.19 209 ALA A N 1
ATOM 1706 C CA . ALA A 1 209 ? -8.813 -11.752 -13.849 1.00 78.19 209 ALA A CA 1
ATOM 1707 C C . ALA A 1 209 ? -8.657 -11.987 -15.355 1.00 78.19 209 ALA A C 1
ATOM 1709 O O . ALA A 1 209 ? -8.606 -13.134 -15.794 1.00 78.19 209 ALA A O 1
ATOM 1710 N N . HIS A 1 210 ? -8.535 -10.907 -16.128 1.00 77.06 210 HIS A N 1
ATOM 1711 C CA . HIS A 1 210 ? -8.310 -10.983 -17.564 1.00 77.06 210 HIS A CA 1
ATOM 1712 C C . HIS A 1 210 ? -6.933 -11.570 -17.891 1.00 77.06 210 HIS A C 1
ATOM 1714 O O . HIS A 1 210 ? -6.854 -12.528 -18.647 1.00 77.06 210 HIS A O 1
ATOM 1720 N N . VAL A 1 211 ? -5.868 -11.103 -17.230 1.00 80.38 211 VAL A N 1
ATOM 1721 C CA . VAL A 1 211 ? -4.524 -11.683 -17.395 1.00 80.38 211 VAL A CA 1
ATOM 1722 C C . VAL A 1 211 ? -4.510 -13.170 -17.034 1.00 80.38 211 VAL A C 1
ATOM 1724 O O . VAL A 1 211 ? -3.887 -13.967 -17.728 1.00 80.38 211 VAL A O 1
ATOM 1727 N N . LEU A 1 212 ? -5.211 -13.575 -15.970 1.00 82.75 212 LEU A N 1
ATOM 1728 C CA . LEU A 1 212 ? -5.311 -14.990 -15.611 1.00 82.75 212 LEU A CA 1
ATOM 1729 C C . LEU A 1 212 ? -6.071 -15.797 -16.672 1.00 82.75 212 LEU A C 1
ATOM 1731 O O . LEU A 1 212 ? -5.646 -16.899 -17.012 1.00 82.75 212 LEU A O 1
ATOM 1735 N N . TYR A 1 213 ? -7.171 -15.254 -17.196 1.00 83.69 213 TYR A N 1
ATOM 1736 C CA . TYR A 1 213 ? -7.934 -15.864 -18.282 1.00 83.69 213 TYR A CA 1
ATOM 1737 C C . TYR A 1 213 ? -7.075 -16.033 -19.540 1.00 83.69 213 TYR A C 1
ATOM 1739 O O . TYR A 1 213 ? -6.993 -17.141 -20.065 1.00 83.69 213 TYR A O 1
ATOM 1747 N N . ASP A 1 214 ? -6.364 -14.987 -19.956 1.00 80.81 214 ASP A N 1
ATOM 1748 C CA . ASP A 1 214 ? -5.469 -15.019 -21.110 1.00 80.81 214 ASP A CA 1
ATOM 1749 C C . ASP A 1 214 ? -4.327 -16.012 -20.909 1.00 80.81 214 ASP A C 1
ATOM 1751 O O . ASP A 1 214 ? -4.042 -16.802 -21.800 1.00 80.81 214 ASP A O 1
ATOM 1755 N N . LEU A 1 215 ? -3.707 -16.063 -19.727 1.00 83.06 215 LEU A N 1
ATOM 1756 C CA . LEU A 1 215 ? -2.659 -17.046 -19.433 1.00 83.06 215 LEU A CA 1
ATOM 1757 C C . LEU A 1 215 ? -3.180 -18.488 -19.477 1.00 83.06 215 LEU A C 1
ATOM 1759 O O . LEU A 1 215 ? -2.477 -19.383 -19.947 1.00 83.06 215 LEU A O 1
ATOM 1763 N N . LEU A 1 216 ? -4.399 -18.734 -18.991 1.00 85.50 216 LEU A N 1
ATOM 1764 C CA . LEU A 1 216 ? -5.021 -20.057 -19.050 1.00 85.50 216 LEU A CA 1
ATOM 1765 C C . LEU A 1 216 ? -5.398 -20.436 -20.487 1.00 85.50 216 LEU A C 1
ATOM 1767 O O . LEU A 1 216 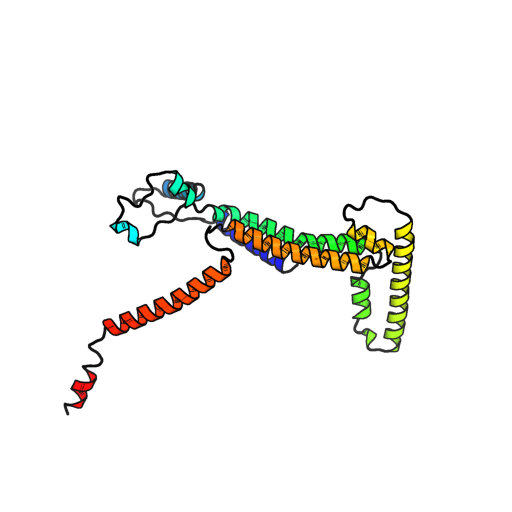? -5.181 -21.575 -20.900 1.00 85.50 216 LEU A O 1
ATOM 1771 N N . LEU A 1 217 ? -5.910 -19.484 -21.264 1.00 80.06 217 LEU A N 1
ATOM 1772 C CA . LEU A 1 217 ? -6.324 -19.700 -22.645 1.00 80.06 217 LEU A CA 1
ATOM 1773 C C . LEU A 1 217 ? -5.116 -19.859 -23.581 1.00 80.06 217 LEU A C 1
ATOM 1775 O O . LEU A 1 217 ? -5.116 -20.765 -24.410 1.00 80.06 217 LEU A O 1
ATOM 1779 N N . VAL A 1 218 ? -4.055 -19.067 -23.383 1.00 70.00 218 VAL A N 1
ATOM 1780 C CA . VAL A 1 218 ? -2.758 -19.191 -24.072 1.00 70.00 218 VAL A CA 1
ATOM 1781 C C . VAL A 1 218 ? -2.056 -20.497 -23.711 1.00 70.00 218 VAL A C 1
ATOM 1783 O O . VAL A 1 218 ? -1.477 -21.131 -24.587 1.00 70.00 218 VAL A O 1
ATOM 1786 N N . ARG A 1 219 ? -2.125 -20.960 -22.455 1.00 62.88 219 ARG A N 1
ATOM 1787 C CA . ARG A 1 219 ? -1.601 -22.288 -22.095 1.00 62.88 219 ARG A CA 1
ATOM 1788 C C . ARG A 1 219 ? -2.331 -23.392 -22.859 1.00 62.88 219 ARG A C 1
ATOM 1790 O O . ARG A 1 219 ? -1.678 -24.259 -23.429 1.00 62.88 219 ARG A O 1
ATOM 1797 N N . ASN A 1 220 ? -3.658 -23.330 -22.926 1.00 61.59 220 ASN A N 1
ATOM 1798 C CA . ASN A 1 220 ? -4.448 -24.325 -23.648 1.00 61.59 220 ASN A CA 1
ATOM 1799 C C . ASN A 1 220 ? -4.191 -24.282 -25.163 1.00 61.59 220 ASN A C 1
ATOM 1801 O O . ASN A 1 220 ? -4.085 -25.334 -25.790 1.00 61.59 220 ASN A O 1
ATOM 1805 N N . SER A 1 221 ? -4.035 -23.095 -25.756 1.00 60.78 221 SER A N 1
ATOM 1806 C CA . SER A 1 221 ? -3.768 -22.953 -27.192 1.00 60.78 221 SER A CA 1
ATOM 1807 C C . SER A 1 221 ? -2.326 -23.294 -27.576 1.00 60.78 221 SER A C 1
ATOM 1809 O O . SER A 1 221 ? -2.125 -23.937 -28.599 1.00 60.78 221 SER A O 1
ATOM 1811 N N . MET A 1 222 ? -1.326 -22.960 -26.754 1.00 60.00 222 MET A N 1
ATOM 1812 C CA . MET A 1 222 ? 0.076 -23.345 -26.971 1.00 60.00 222 MET A CA 1
ATOM 1813 C C . MET A 1 222 ? 0.274 -24.860 -26.848 1.00 60.00 222 MET A C 1
ATOM 1815 O O . MET A 1 222 ? 1.051 -25.441 -27.598 1.00 60.00 222 MET A O 1
ATOM 1819 N N . GLN A 1 223 ? -0.456 -25.517 -25.946 1.00 60.41 223 GLN A N 1
ATOM 1820 C CA . GLN A 1 223 ? -0.414 -26.971 -25.783 1.00 60.41 223 GLN A CA 1
ATOM 1821 C C . GLN A 1 223 ? -1.114 -27.697 -26.944 1.00 60.41 223 GLN A C 1
ATOM 1823 O O . GLN A 1 223 ? -0.649 -28.748 -27.376 1.00 60.41 223 GLN A O 1
ATOM 1828 N N . LEU A 1 224 ? -2.168 -27.102 -27.516 1.00 60.31 224 LEU A N 1
ATOM 1829 C CA . LEU A 1 224 ? -2.778 -27.566 -28.766 1.00 60.31 224 LEU A CA 1
ATOM 1830 C C . LEU A 1 224 ? -1.873 -27.328 -29.984 1.00 60.31 224 LEU A C 1
ATOM 1832 O O . LEU A 1 224 ? -1.796 -28.207 -30.831 1.00 60.31 224 LEU A O 1
ATOM 1836 N N . PHE A 1 225 ? -1.153 -26.202 -30.048 1.00 63.25 225 PHE A N 1
ATOM 1837 C CA . PHE A 1 225 ? -0.173 -25.917 -31.105 1.00 63.25 225 PHE A CA 1
ATOM 1838 C C . PHE A 1 225 ? 1.052 -26.834 -31.037 1.00 63.25 225 PHE A C 1
ATOM 1840 O O . PHE A 1 225 ? 1.520 -27.300 -32.066 1.00 63.25 225 PHE A O 1
ATOM 1847 N N . LEU A 1 226 ? 1.572 -27.129 -29.842 1.00 62.31 226 LEU A N 1
ATOM 1848 C CA . LEU A 1 226 ? 2.663 -28.094 -29.678 1.00 62.31 226 LEU A CA 1
ATOM 1849 C C . LEU A 1 226 ? 2.205 -29.513 -30.024 1.00 62.31 226 LEU A C 1
ATOM 1851 O O . LEU A 1 226 ? 2.942 -30.227 -30.693 1.00 62.31 226 LEU A O 1
ATOM 1855 N N . ASN A 1 227 ? 0.983 -29.901 -29.638 1.00 57.72 227 ASN A N 1
ATOM 1856 C CA . ASN A 1 227 ? 0.408 -31.182 -30.052 1.00 57.72 227 ASN A CA 1
ATOM 1857 C C . ASN A 1 227 ? 0.153 -31.243 -31.564 1.00 57.72 227 ASN A C 1
ATOM 1859 O O . ASN A 1 227 ? 0.399 -32.290 -32.148 1.00 57.72 227 ASN A O 1
ATOM 1863 N N . SER A 1 228 ? -0.295 -30.153 -32.205 1.00 57.94 228 SER A N 1
ATOM 1864 C CA . SER A 1 228 ? -0.502 -30.124 -33.659 1.00 57.94 228 SER A CA 1
ATOM 1865 C C . SER A 1 228 ? 0.822 -30.164 -34.424 1.00 57.94 228 SER A C 1
ATOM 1867 O O . SER A 1 228 ? 0.921 -30.868 -35.424 1.00 57.94 228 SER A O 1
ATOM 1869 N N . TYR A 1 229 ? 1.850 -29.474 -33.922 1.00 51.03 229 TYR A N 1
ATOM 1870 C CA . TYR A 1 229 ? 3.191 -29.464 -34.506 1.00 51.03 229 TYR A CA 1
ATOM 1871 C C . TYR A 1 229 ? 3.880 -30.834 -34.367 1.00 51.03 229 TYR A C 1
ATOM 1873 O O . TYR A 1 229 ? 4.440 -31.330 -35.338 1.00 51.03 229 TYR A O 1
ATOM 1881 N N . TYR A 1 230 ? 3.747 -31.517 -33.219 1.00 47.41 230 TYR A N 1
ATOM 1882 C CA . TYR A 1 230 ? 4.231 -32.900 -33.062 1.00 47.41 230 TYR A CA 1
ATOM 1883 C C . TYR A 1 230 ? 3.478 -33.908 -33.947 1.00 47.41 230 TYR A C 1
ATOM 1885 O O . TYR A 1 230 ? 4.063 -34.902 -34.361 1.00 47.41 230 TYR A O 1
ATOM 1893 N N . THR A 1 231 ? 2.197 -33.672 -34.262 1.00 50.34 231 THR A N 1
ATOM 1894 C CA . THR A 1 231 ? 1.454 -34.515 -35.219 1.00 50.34 231 THR A CA 1
ATOM 1895 C C . THR A 1 231 ? 1.758 -34.210 -36.689 1.00 50.34 231 THR A C 1
ATOM 1897 O O . THR A 1 231 ? 1.522 -35.075 -37.527 1.00 50.34 231 THR A O 1
ATOM 1900 N N . GLU A 1 232 ? 2.273 -33.022 -37.024 1.00 51.34 232 GLU A N 1
ATOM 1901 C CA . GLU A 1 232 ? 2.682 -32.670 -38.396 1.00 51.34 232 GLU A CA 1
ATOM 1902 C C . GLU A 1 232 ? 4.120 -33.099 -38.727 1.00 51.34 232 GLU A C 1
ATOM 1904 O O . GLU A 1 232 ? 4.401 -33.406 -39.885 1.00 51.34 232 GLU A O 1
ATOM 1909 N N . GLU A 1 233 ? 5.022 -33.168 -37.741 1.00 43.88 233 GLU A N 1
ATOM 1910 C CA . GLU A 1 233 ? 6.423 -33.568 -37.963 1.00 43.88 233 GLU A CA 1
ATOM 1911 C C . GLU A 1 233 ? 6.661 -35.087 -37.967 1.00 43.88 233 GLU A C 1
ATOM 1913 O O . GLU A 1 233 ? 7.763 -35.512 -38.313 1.00 43.88 233 GLU A O 1
ATOM 1918 N N . ASP A 1 234 ? 5.652 -35.917 -37.665 1.00 49.31 234 ASP A N 1
ATOM 1919 C CA . ASP A 1 234 ? 5.819 -37.376 -37.707 1.00 49.31 234 ASP A CA 1
ATOM 1920 C C . ASP A 1 234 ? 4.663 -38.158 -38.371 1.00 49.31 234 ASP A C 1
ATOM 1922 O O . ASP A 1 234 ? 3.986 -38.973 -37.741 1.00 49.31 234 ASP A O 1
ATOM 1926 N N . PRO A 1 235 ? 4.453 -37.999 -39.692 1.00 42.06 235 PRO A N 1
ATOM 1927 C CA . PRO A 1 235 ? 3.750 -39.006 -40.485 1.00 42.06 235 PRO A CA 1
ATOM 1928 C C . PRO A 1 235 ? 4.604 -40.277 -40.712 1.00 42.06 235 PRO A C 1
ATOM 1930 O O . PRO A 1 235 ? 4.139 -41.210 -41.365 1.00 42.06 235 PRO A O 1
ATOM 1933 N N . GLY A 1 236 ? 5.848 -40.332 -40.206 1.00 44.47 236 GLY A N 1
ATOM 1934 C CA . GLY A 1 236 ? 6.816 -41.407 -40.456 1.00 44.47 236 GLY A CA 1
ATOM 1935 C C . GLY A 1 236 ? 6.884 -42.499 -39.381 1.00 44.47 236 GLY A C 1
ATOM 1936 O O . GLY A 1 236 ? 7.160 -43.653 -39.712 1.00 44.47 236 GLY A O 1
ATOM 1937 N N . ALA A 1 237 ? 6.589 -42.195 -38.116 1.00 39.31 237 ALA A N 1
ATOM 1938 C CA . ALA A 1 237 ? 6.673 -43.182 -37.036 1.00 39.31 237 ALA A CA 1
ATOM 1939 C C . ALA A 1 237 ? 5.540 -44.223 -37.055 1.00 39.31 237 ALA A C 1
ATOM 1941 O O . ALA A 1 237 ? 5.768 -45.377 -36.702 1.00 39.31 237 ALA A O 1
ATOM 1942 N N . ALA A 1 238 ? 4.342 -43.871 -37.537 1.00 39.69 238 ALA A N 1
ATOM 1943 C CA . ALA A 1 238 ? 3.230 -44.825 -37.638 1.00 39.69 238 ALA A CA 1
ATOM 1944 C C . ALA A 1 238 ? 3.383 -45.818 -38.809 1.00 39.69 238 ALA A C 1
ATOM 1946 O O . ALA A 1 238 ? 2.748 -46.873 -38.816 1.00 39.69 238 ALA A O 1
ATOM 1947 N N . GLN A 1 239 ? 4.227 -45.497 -39.796 1.00 37.50 239 GLN A N 1
ATOM 1948 C CA . GLN A 1 239 ? 4.412 -46.319 -40.993 1.00 37.50 239 GLN A CA 1
ATOM 1949 C C . GLN A 1 239 ? 5.595 -47.294 -40.867 1.00 37.50 239 GLN A C 1
ATOM 1951 O O . GLN A 1 239 ? 5.550 -48.371 -41.457 1.00 37.50 239 GLN A O 1
ATOM 1956 N N . MET A 1 240 ? 6.587 -46.996 -40.015 1.00 38.28 240 MET A N 1
ATOM 1957 C CA . MET A 1 240 ? 7.674 -47.939 -39.698 1.00 38.28 240 MET A CA 1
ATOM 1958 C C . MET A 1 240 ? 7.228 -49.133 -38.838 1.00 38.28 240 MET A C 1
ATOM 1960 O O . MET A 1 240 ? 7.837 -50.197 -38.916 1.00 38.28 240 MET A O 1
ATOM 1964 N N . GLU A 1 241 ? 6.154 -49.006 -38.053 1.00 38.44 241 GLU A N 1
ATOM 1965 C CA . GLU A 1 241 ? 5.688 -50.094 -37.177 1.00 38.44 241 GLU A CA 1
ATOM 1966 C C . GLU A 1 241 ? 4.818 -51.135 -37.917 1.00 38.44 241 GLU A C 1
ATOM 1968 O O . GLU A 1 241 ? 4.764 -52.298 -37.519 1.00 38.44 241 GLU A O 1
ATOM 1973 N N . TYR A 1 242 ? 4.219 -50.772 -39.060 1.00 37.12 242 TYR A N 1
ATOM 1974 C CA . TYR A 1 242 ? 3.513 -51.721 -39.938 1.00 37.12 242 TYR A CA 1
ATOM 1975 C C . TYR A 1 242 ? 4.449 -52.484 -40.889 1.00 37.12 242 TYR A C 1
ATOM 1977 O O . TYR A 1 242 ? 4.156 -53.624 -41.261 1.00 37.12 242 TYR A O 1
ATOM 1985 N N . GLU A 1 243 ? 5.593 -51.903 -41.255 1.00 35.28 243 GLU A N 1
ATOM 1986 C CA . GLU A 1 243 ? 6.561 -52.555 -42.146 1.00 35.28 243 GLU A CA 1
ATOM 1987 C C . GLU A 1 243 ? 7.400 -53.621 -41.410 1.00 35.28 243 GLU A C 1
ATOM 1989 O O . GLU A 1 243 ? 7.779 -54.623 -42.010 1.00 35.28 243 GLU A O 1
ATOM 1994 N N . TYR A 1 244 ? 7.567 -53.502 -40.085 1.00 39.53 244 TYR A N 1
ATOM 1995 C CA . TYR A 1 244 ? 8.284 -54.486 -39.254 1.00 39.53 244 TYR A CA 1
ATOM 1996 C C . TYR A 1 244 ? 7.451 -55.722 -38.857 1.00 39.53 244 TYR A C 1
ATOM 1998 O O . TYR A 1 244 ? 7.994 -56.686 -38.331 1.00 39.53 244 TYR A O 1
ATOM 2006 N N . HIS A 1 245 ? 6.131 -55.721 -39.085 1.00 39.66 245 HIS A N 1
ATOM 2007 C CA . HIS A 1 245 ? 5.253 -56.843 -38.709 1.00 39.66 245 HIS A CA 1
ATOM 2008 C C . HIS A 1 245 ? 4.744 -57.665 -39.911 1.00 39.66 245 HIS A C 1
ATOM 2010 O O . HIS A 1 245 ? 4.107 -58.705 -39.722 1.00 39.66 245 HIS A O 1
ATOM 2016 N N . SER A 1 246 ? 5.040 -57.216 -41.140 1.00 37.03 246 SER A N 1
ATOM 2017 C CA . SER A 1 246 ? 4.773 -57.934 -42.403 1.00 37.03 246 SER A CA 1
ATOM 2018 C C . SER A 1 246 ? 5.998 -58.672 -42.971 1.00 37.03 246 SER A C 1
ATOM 2020 O O . SER A 1 246 ? 5.866 -59.477 -43.892 1.00 37.03 246 SER A O 1
ATOM 2022 N N . LEU A 1 247 ? 7.162 -58.448 -42.364 1.00 39.31 247 LEU A N 1
ATOM 2023 C CA . LEU A 1 247 ? 8.406 -59.198 -42.513 1.00 39.31 247 LEU A CA 1
ATOM 2024 C C . LEU A 1 247 ? 8.712 -59.728 -41.103 1.00 39.31 247 LEU A C 1
ATOM 2026 O O . LEU A 1 247 ? 8.955 -58.945 -40.197 1.00 39.31 247 LEU A O 1
ATOM 2030 N N . GLN A 1 248 ? 8.408 -60.981 -40.765 1.00 41.50 248 GLN A N 1
ATOM 2031 C CA . GLN A 1 248 ? 9.425 -62.043 -40.767 1.00 41.50 248 GLN A CA 1
ATOM 2032 C C . GLN A 1 248 ? 10.871 -61.548 -40.676 1.00 41.50 248 GLN A C 1
ATOM 2034 O O . GLN A 1 248 ? 11.351 -60.949 -41.663 1.00 41.50 248 GLN A O 1
#